Protein AF-A0A1W9VJN2-F1 (afdb_monomer_lite)

Foldseek 3Di:
DPLWAWEDDPQKIKIWDKDADPQFRVQIAIFIWIAGNPVRDIDTQDPSFAWGAWYAALVRQKIWTWGQDPLRWIWIWIAGNPRRHTPDIQTDDPFKDWAHWEAANVRQKIWTWIQGPQAIFIWMAGPVVSDIDTLDDRDNWDWHLWYHDVQKIWTWTCQLVATFIKMAGRVVSWIWTDGDAPRYWHNWDDDPQKTWTWHQDPVGTDIDIDGNDVVPTGTVVPRDGNDDPVCPVVVVVPDPPPPCVDDPPDDDDDDDCVVQVWDQPDKDFDQDDPDPDDPPDPDDDPDPPPDRWTKIWTWTDDPSNNKTKIKIWTQDPVVRDIDIDIDIDDDDPVPDVPPPDDDDPPDDDDDDCVVVVVVVVVVVVVVVVVVVPD

Secondary structure (DSSP, 8-state):
-----EEEETTEEEEEEEEE-SS-TT-EEEEEEEEETTT--EEE--SS-BEEEEEE-TTSSEEEEEEE-TT--EEEEEEETTT--EEEEEE--BTBEEEEEEE-TTSSEEEEEEEETTEEEEEEEETTTTEEEESS--BSS-EEEEEEETTEEEEEE-TTSS-EEEEEETTT--EEEEE--SS-EEEEEEETTEEEEEEEETTEEEEEEEE--GGGPEEGGGSPP----TTTTTTTTS-------S----------GGG-SS-EEEEEEE---S--S-TT---S--SS------EEEEEEE-TTSS-EEEEEEEEETTTTEEEEEEEE-SS--SSSSSTTS----SS----SSHHHHHHHHHHHHHHHHHHS--

Sequence (374 aa):
MGIGGYSLFDNFIAFSEMSSDIRWEKRGYSDIYIYNTDTKDKVRLTSNQRYFKPVFSTNGERLAVIQFDYNRVPSVVVLNSFSGEILQTIPFDRGYSILDLSWNDDDSFIALSIISKKGNQLGVIDLESEKYSSVTSWDNIQRSKVQYYGNKLIFTSSYSGIDGIYSIDLDTLKEYRVVSSRFGADYPFIYNDELIFSDYTIDGFKLNKISLDSSCFIPLAQVVKGHVDYFSPLLTEEETIPTIDNPVKYVSSNYNPNLHLININSWLINPITPVMVGSEVFNSSIDKLFFKVPEIVLFSSDYLGLMDNTFYTHYNIDRELWDFGSIGTYRQILISLFRWLPVVPLQGLRLELLPIFIEILDWIIQFIQSFLII

Radius of gyration: 28.32 Å; chains: 1; bounding box: 57×76×65 Å

Structure (mmCIF, N/CA/C/O backbone):
data_AF-A0A1W9VJN2-F1
#
_entry.id   AF-A0A1W9VJN2-F1
#
loop_
_atom_site.group_PDB
_atom_site.id
_atom_site.type_symbol
_atom_site.label_atom_id
_atom_site.label_alt_id
_atom_site.label_comp_id
_atom_site.label_asym_id
_atom_site.label_entity_id
_atom_site.label_seq_id
_atom_site.pdbx_PDB_ins_code
_atom_site.Cartn_x
_atom_site.Cartn_y
_atom_site.Cartn_z
_atom_site.occupancy
_atom_site.B_iso_or_equiv
_atom_site.auth_seq_id
_atom_site.auth_comp_id
_atom_site.auth_asym_id
_atom_site.auth_atom_id
_atom_site.pdbx_PDB_model_num
ATOM 1 N N . MET A 1 1 ? 2.614 14.974 3.040 1.00 32.75 1 MET A N 1
ATOM 2 C CA . MET A 1 1 ? 2.052 13.836 2.281 1.00 32.75 1 MET A CA 1
ATOM 3 C C . MET A 1 1 ? 0.761 13.421 2.955 1.00 32.75 1 MET A C 1
ATOM 5 O O . MET A 1 1 ? 0.794 13.132 4.145 1.00 32.75 1 MET A O 1
ATOM 9 N N . GLY A 1 2 ? -0.365 13.481 2.243 1.00 40.09 2 GLY A N 1
ATOM 10 C CA . GLY A 1 2 ? -1.651 13.039 2.775 1.00 40.09 2 GLY A CA 1
ATOM 11 C C . GLY A 1 2 ? -1.616 11.532 2.995 1.00 40.09 2 GLY A C 1
ATOM 12 O O . GLY A 1 2 ? -1.592 10.772 2.037 1.00 40.09 2 GLY A O 1
ATOM 13 N N . ILE A 1 3 ? -1.582 11.108 4.255 1.00 51.72 3 ILE A N 1
ATOM 14 C CA . ILE A 1 3 ? -1.594 9.692 4.660 1.00 51.72 3 ILE A CA 1
ATOM 15 C C . ILE A 1 3 ? -3.034 9.122 4.619 1.00 51.72 3 ILE A C 1
ATOM 17 O O . ILE A 1 3 ? -3.311 8.041 5.130 1.00 51.72 3 ILE A O 1
ATOM 21 N N . GLY A 1 4 ? -3.972 9.862 4.017 1.00 58.88 4 GLY A N 1
ATOM 22 C CA . GLY A 1 4 ? -5.354 9.442 3.819 1.00 58.88 4 GLY A CA 1
ATOM 23 C C . GLY A 1 4 ? -5.457 8.496 2.628 1.00 58.88 4 GLY A C 1
ATOM 24 O O . GLY A 1 4 ? -5.024 8.827 1.527 1.00 58.88 4 GLY A O 1
ATOM 25 N N . GLY A 1 5 ? -6.019 7.315 2.858 1.00 76.56 5 GLY A N 1
ATOM 26 C CA . GLY A 1 5 ? -6.399 6.369 1.815 1.00 76.56 5 GLY A CA 1
ATOM 27 C C . GLY A 1 5 ? -7.837 5.930 2.008 1.00 76.56 5 GLY A C 1
ATOM 28 O O . GLY A 1 5 ? -8.393 6.085 3.098 1.00 76.56 5 GLY A O 1
ATOM 29 N N . TYR A 1 6 ? -8.414 5.375 0.951 1.00 91.25 6 TYR A N 1
ATOM 30 C CA . TYR A 1 6 ? -9.699 4.705 1.007 1.00 91.25 6 TYR A CA 1
ATOM 31 C C . TYR A 1 6 ? -9.629 3.379 0.255 1.00 91.25 6 TYR A C 1
ATOM 33 O O . TYR A 1 6 ? -8.786 3.199 -0.624 1.00 91.25 6 TYR A O 1
ATOM 41 N N . SER A 1 7 ? -10.531 2.472 0.598 1.00 94.44 7 SER A N 1
ATOM 42 C CA . SER A 1 7 ? -10.735 1.200 -0.083 1.00 94.44 7 SER A CA 1
ATOM 43 C C . SER A 1 7 ? -12.228 0.943 -0.210 1.00 94.44 7 SER A C 1
ATOM 45 O O . SER A 1 7 ? -13.006 1.359 0.649 1.00 94.44 7 SER A O 1
ATOM 47 N N . LEU A 1 8 ? -12.616 0.309 -1.311 1.00 93.50 8 LEU A N 1
ATOM 48 C CA . LEU A 1 8 ? -13.992 -0.025 -1.645 1.00 93.50 8 LEU A CA 1
ATOM 49 C C . LEU A 1 8 ? -14.132 -1.546 -1.664 1.00 93.50 8 LEU A C 1
ATOM 51 O O . LEU A 1 8 ? -13.323 -2.222 -2.296 1.00 93.50 8 LEU A O 1
ATOM 55 N N . PHE A 1 9 ? -15.175 -2.050 -1.020 1.00 94.75 9 PHE A N 1
ATOM 56 C CA . PHE A 1 9 ? -15.644 -3.423 -1.151 1.00 94.75 9 PHE A CA 1
ATOM 57 C C . PHE A 1 9 ? -17.172 -3.395 -1.224 1.00 94.75 9 PHE A C 1
ATOM 59 O O . PHE A 1 9 ? -17.820 -2.883 -0.309 1.00 94.75 9 PHE A O 1
ATOM 66 N N . ASP A 1 10 ? -17.745 -3.884 -2.324 1.00 94.00 10 ASP A N 1
ATOM 67 C CA . ASP A 1 10 ? -19.169 -3.738 -2.649 1.00 94.00 10 ASP A CA 1
ATOM 68 C C . ASP A 1 10 ? -19.668 -2.292 -2.446 1.00 94.00 10 ASP A C 1
ATOM 70 O O . ASP A 1 10 ? -19.229 -1.366 -3.132 1.00 94.00 10 ASP A O 1
ATOM 74 N N . ASN A 1 11 ? -20.559 -2.086 -1.473 1.00 95.75 11 ASN A N 1
ATOM 75 C CA . ASN A 1 11 ? -21.156 -0.795 -1.135 1.00 95.75 11 ASN A CA 1
ATOM 76 C C . ASN A 1 11 ? -20.508 -0.155 0.103 1.00 95.75 11 ASN A C 1
ATOM 78 O O . ASN A 1 11 ? -21.042 0.801 0.661 1.00 95.75 11 ASN A O 1
ATOM 82 N N . PHE A 1 12 ? -19.365 -0.668 0.559 1.00 96.88 12 PHE A N 1
ATOM 83 C CA . PHE A 1 12 ? -18.650 -0.176 1.731 1.00 96.88 12 PHE A CA 1
ATOM 84 C C . PHE A 1 12 ? -17.352 0.519 1.338 1.00 96.88 12 PHE A C 1
ATOM 86 O O . PHE A 1 12 ? -16.502 -0.040 0.649 1.00 96.88 12 PHE A O 1
ATOM 93 N N . ILE A 1 13 ? -17.174 1.740 1.832 1.00 97.19 13 ILE A N 1
ATOM 94 C CA . ILE A 1 13 ? -15.940 2.511 1.704 1.00 97.19 13 ILE A CA 1
ATOM 95 C C . ILE A 1 13 ? -15.280 2.583 3.076 1.00 97.19 13 ILE A C 1
ATOM 97 O O . ILE A 1 13 ? -15.835 3.182 3.996 1.00 97.19 13 ILE A O 1
ATOM 101 N N . ALA A 1 14 ? -14.084 2.019 3.205 1.00 97.38 14 ALA A N 1
ATOM 102 C CA . ALA A 1 14 ? -13.224 2.221 4.361 1.00 97.38 14 ALA A CA 1
ATOM 103 C C . ALA A 1 14 ? -12.295 3.403 4.094 1.00 97.38 14 ALA A C 1
ATOM 105 O O . ALA A 1 14 ? -11.686 3.472 3.031 1.00 97.38 14 ALA A O 1
ATOM 106 N N . PHE A 1 15 ? -12.150 4.324 5.042 1.00 96.06 15 PHE A N 1
ATOM 107 C CA . PHE A 1 15 ? -11.205 5.439 4.937 1.00 96.06 15 PHE A CA 1
ATOM 108 C C . PHE A 1 15 ? -10.693 5.862 6.310 1.00 96.06 15 PHE A C 1
ATOM 110 O O . PHE A 1 15 ? -11.343 5.633 7.330 1.00 96.06 15 PHE A O 1
ATOM 117 N N . SER A 1 16 ? -9.515 6.482 6.340 1.00 93.94 16 SER A N 1
ATOM 118 C CA . SER A 1 16 ? -8.955 7.042 7.569 1.00 93.94 16 SER A CA 1
ATOM 119 C C . SER A 1 16 ? -9.300 8.524 7.708 1.00 93.94 16 SER A C 1
ATOM 121 O O . SER A 1 16 ? -9.068 9.302 6.781 1.00 93.94 16 SER A O 1
ATOM 123 N N . GLU A 1 17 ? -9.776 8.933 8.878 1.00 91.50 17 GLU A N 1
ATOM 124 C CA . GLU A 1 17 ? -10.034 10.332 9.214 1.00 91.50 17 GLU A CA 1
ATOM 125 C C . GLU A 1 17 ? -9.154 10.759 10.385 1.00 91.50 17 GLU A C 1
ATOM 127 O O . GLU A 1 17 ? -9.042 10.057 11.394 1.00 91.50 17 GLU A O 1
ATOM 132 N N . MET A 1 18 ? -8.516 11.920 10.234 1.00 86.75 18 MET A N 1
ATOM 133 C CA . MET A 1 18 ? -7.658 12.479 11.268 1.00 86.75 18 MET A CA 1
ATOM 134 C C . MET A 1 18 ? -8.490 13.294 12.250 1.00 86.75 18 MET A C 1
ATOM 136 O O . MET A 1 18 ? -9.292 14.134 11.849 1.00 86.75 18 MET A O 1
ATOM 140 N N . SER A 1 19 ? -8.251 13.086 13.539 1.00 80.12 19 SER A N 1
ATOM 141 C CA . SER A 1 19 ? -8.848 13.891 14.602 1.00 80.12 19 SER A CA 1
ATOM 142 C C . SER A 1 19 ? -7.773 14.369 15.565 1.00 80.12 19 SER A C 1
ATOM 144 O O . SER A 1 19 ? -6.926 13.581 15.994 1.00 80.12 19 SER A O 1
ATOM 146 N N . SER A 1 20 ? -7.831 15.642 15.936 1.00 76.12 20 SER A N 1
ATOM 147 C CA . SER A 1 20 ? -6.981 16.197 16.987 1.00 76.12 20 SER A CA 1
ATOM 148 C C . SER A 1 20 ? -7.505 15.806 18.361 1.00 76.12 20 SER A C 1
ATOM 150 O O . SER A 1 20 ? -8.713 15.674 18.576 1.00 76.12 20 SER A O 1
ATOM 152 N N . ASP A 1 21 ? -6.598 15.649 19.316 1.00 73.00 21 ASP A N 1
ATOM 153 C CA . ASP A 1 21 ? -6.994 15.559 20.708 1.00 73.00 21 ASP A CA 1
ATOM 154 C C . ASP A 1 21 ? -7.584 16.889 21.191 1.00 73.00 21 ASP A C 1
ATOM 156 O O . ASP A 1 21 ? -7.010 17.952 20.972 1.00 73.00 21 ASP A O 1
ATOM 160 N N . ILE A 1 22 ? -8.713 16.820 21.899 1.00 69.94 22 ILE A N 1
ATOM 161 C CA . ILE A 1 22 ? -9.461 17.995 22.375 1.00 69.94 22 ILE A CA 1
ATOM 162 C C . ILE A 1 22 ? -8.632 18.861 23.345 1.00 69.94 22 ILE A C 1
ATOM 164 O O . ILE A 1 22 ? -8.924 20.043 23.506 1.00 69.94 22 ILE A O 1
ATOM 168 N N . ARG A 1 23 ? -7.632 18.286 24.030 1.00 64.62 23 ARG A N 1
ATOM 169 C CA . ARG A 1 23 ? -6.782 19.002 24.999 1.00 64.62 23 ARG A CA 1
ATOM 170 C C . ARG A 1 23 ? -5.321 19.103 24.579 1.00 64.62 23 ARG A C 1
ATOM 172 O O . ARG A 1 23 ? -4.606 19.909 25.147 1.00 64.62 23 ARG A O 1
ATOM 179 N N . TRP A 1 24 ? -4.850 18.262 23.668 1.00 67.25 24 TRP A N 1
ATOM 180 C CA . TRP A 1 24 ? -3.426 18.145 23.361 1.00 67.25 24 TRP A CA 1
ATOM 181 C C . TRP A 1 24 ? -3.197 18.356 21.868 1.00 67.25 24 TRP A C 1
ATOM 183 O O . TRP A 1 24 ? -3.166 17.389 21.117 1.00 67.25 24 TRP A O 1
ATOM 193 N N . GLU A 1 25 ? -2.996 19.598 21.425 1.00 62.72 25 GLU A N 1
ATOM 194 C CA . GLU A 1 25 ? -2.928 19.934 19.989 1.00 62.72 25 GLU A CA 1
ATOM 195 C C . GLU A 1 25 ? -1.847 19.151 19.223 1.00 62.72 25 GLU A C 1
ATOM 197 O O . GLU A 1 25 ? -2.021 18.786 18.061 1.00 62.72 25 GLU A O 1
ATOM 202 N N . LYS A 1 26 ? -0.744 18.799 19.896 1.00 67.75 26 LYS A N 1
ATOM 203 C CA . LYS A 1 26 ? 0.349 17.986 19.328 1.00 67.75 26 LYS A CA 1
ATOM 204 C C . LYS A 1 26 ? 0.060 16.477 19.311 1.00 67.75 26 LYS A C 1
ATOM 206 O O . LYS A 1 26 ? 0.894 15.692 18.852 1.00 67.75 26 LYS A O 1
ATOM 211 N N . ARG A 1 27 ? -1.096 16.043 19.818 1.00 70.12 27 ARG A N 1
ATOM 212 C CA . ARG A 1 27 ? -1.569 14.657 19.795 1.00 70.12 27 ARG A CA 1
ATOM 213 C C . ARG A 1 27 ? -2.679 14.525 18.755 1.00 70.12 27 ARG A C 1
ATOM 215 O O . ARG A 1 27 ? -3.808 14.942 18.971 1.00 70.12 27 ARG A O 1
ATOM 222 N N . GLY A 1 28 ? -2.339 13.903 17.631 1.00 77.88 28 GLY A N 1
ATOM 223 C CA . GLY A 1 28 ? -3.295 13.507 16.601 1.00 77.88 28 GLY A CA 1
ATOM 224 C C . GLY A 1 28 ? -3.591 12.009 16.631 1.00 77.88 28 GLY A C 1
ATOM 225 O O . GLY A 1 28 ? -2.722 11.196 16.980 1.00 77.8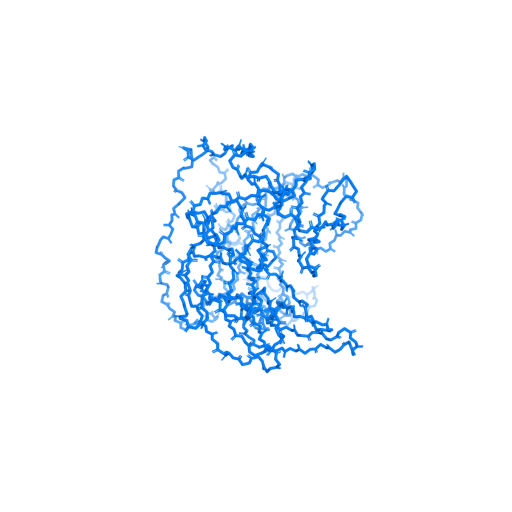8 28 GLY A O 1
ATOM 226 N N . TYR A 1 29 ? -4.807 11.676 16.218 1.00 86.44 29 TYR A N 1
ATOM 227 C CA . TYR A 1 29 ? -5.283 10.329 15.929 1.00 86.44 29 TYR A CA 1
ATOM 228 C C . TYR A 1 29 ? -5.664 10.220 14.451 1.00 86.44 29 TYR A C 1
ATOM 230 O O . TYR A 1 29 ? -5.992 11.219 13.811 1.00 86.44 29 TYR A O 1
ATOM 238 N N . SER A 1 30 ? -5.616 9.006 13.919 1.00 91.00 30 SER A N 1
ATOM 239 C CA . SER A 1 30 ? -6.145 8.642 12.609 1.00 91.00 30 SER A CA 1
ATOM 240 C C . SER A 1 30 ? -6.920 7.346 12.789 1.00 91.00 30 SER A C 1
ATOM 242 O O . SER A 1 30 ? -6.334 6.308 13.103 1.00 91.00 30 SER A O 1
ATOM 244 N N . ASP A 1 31 ? -8.238 7.438 12.676 1.00 93.00 31 ASP A N 1
ATOM 245 C CA . ASP A 1 31 ? -9.156 6.331 12.916 1.00 93.00 31 ASP A CA 1
ATOM 246 C C . ASP A 1 31 ? -9.834 5.898 11.625 1.00 93.00 31 ASP A C 1
ATOM 248 O O . ASP A 1 31 ? -10.024 6.697 10.707 1.00 93.00 31 ASP A O 1
ATOM 252 N N . ILE A 1 32 ? -10.209 4.623 11.565 1.00 96.12 32 ILE A N 1
ATOM 253 C CA . ILE A 1 32 ? -10.901 4.053 10.419 1.00 96.12 32 ILE A CA 1
ATOM 254 C C . ILE A 1 32 ? -12.402 4.276 10.558 1.00 96.12 32 ILE A C 1
ATOM 256 O O . ILE A 1 32 ? -13.003 4.003 11.601 1.00 96.12 32 ILE A O 1
ATOM 260 N N . TYR A 1 33 ? -13.003 4.734 9.469 1.00 96.25 33 TYR A N 1
ATOM 261 C CA . TYR A 1 33 ? -14.437 4.855 9.284 1.00 96.25 33 TYR A CA 1
ATOM 262 C C . TYR A 1 33 ? -14.878 3.965 8.130 1.00 96.25 33 TYR A C 1
ATOM 264 O O . TYR A 1 33 ? -14.170 3.842 7.131 1.00 96.25 33 TYR A O 1
ATOM 272 N N . ILE A 1 34 ? -16.067 3.385 8.270 1.00 97.19 34 ILE A N 1
ATOM 273 C CA . ILE A 1 34 ? -16.766 2.660 7.214 1.00 97.19 34 ILE A CA 1
ATOM 274 C C . ILE A 1 34 ? -17.982 3.484 6.805 1.00 97.19 34 ILE A C 1
ATOM 276 O O . ILE A 1 34 ? -18.756 3.929 7.655 1.00 97.19 34 ILE A O 1
ATOM 280 N N . TYR A 1 35 ? -18.151 3.693 5.507 1.00 97.12 35 TYR A N 1
ATOM 281 C CA . TYR A 1 35 ? -19.303 4.364 4.924 1.00 97.12 35 TYR A CA 1
ATOM 282 C C . TYR A 1 35 ? -20.039 3.427 3.979 1.00 97.12 35 TYR A C 1
ATOM 284 O O . TYR A 1 35 ? -19.430 2.886 3.060 1.00 97.12 35 TYR A O 1
ATOM 292 N N . ASN A 1 36 ? -21.341 3.253 4.188 1.00 97.06 36 ASN A N 1
ATOM 293 C CA . ASN A 1 36 ? -22.190 2.491 3.286 1.00 97.06 36 ASN A CA 1
ATOM 294 C C . ASN A 1 36 ? -22.790 3.427 2.225 1.00 97.06 36 ASN A C 1
ATOM 296 O O . ASN A 1 36 ? -23.466 4.408 2.543 1.00 97.06 36 ASN A O 1
ATOM 300 N N . THR A 1 37 ? -22.538 3.145 0.950 1.00 96.69 37 THR A N 1
ATOM 301 C CA . THR A 1 37 ? -22.969 3.984 -0.171 1.00 96.69 37 THR A CA 1
ATOM 302 C C . THR A 1 37 ? -24.467 3.889 -0.451 1.00 96.69 37 THR A C 1
ATOM 304 O O . THR A 1 37 ? -25.013 4.863 -0.978 1.00 96.69 37 THR A O 1
ATOM 307 N N . ASP A 1 38 ? -25.138 2.803 -0.065 1.00 96.94 38 ASP A N 1
ATOM 308 C CA . ASP A 1 38 ? -26.585 2.624 -0.222 1.00 96.94 38 ASP A CA 1
ATOM 309 C C . ASP A 1 38 ? -27.355 3.354 0.878 1.00 96.94 38 ASP A C 1
ATOM 311 O O . ASP A 1 38 ? -28.213 4.190 0.591 1.00 96.94 38 ASP A O 1
ATOM 315 N N . THR A 1 39 ? -27.034 3.068 2.145 1.00 97.25 39 THR A N 1
ATOM 316 C CA . THR A 1 39 ? -27.752 3.626 3.302 1.00 97.25 39 THR A CA 1
ATOM 317 C C . THR A 1 39 ? -27.291 5.034 3.661 1.00 97.25 39 THR A C 1
ATOM 319 O O . THR A 1 39 ? -28.017 5.760 4.334 1.00 97.25 39 THR A O 1
ATOM 322 N N . LYS A 1 40 ? -26.111 5.445 3.173 1.00 96.88 40 LYS A N 1
ATOM 323 C CA . LYS A 1 40 ? -25.420 6.698 3.521 1.00 96.88 40 LYS A CA 1
ATOM 324 C C . LYS A 1 40 ? -24.958 6.759 4.980 1.00 96.88 40 LYS A C 1
ATOM 326 O O . LYS A 1 40 ? -24.569 7.833 5.445 1.00 96.88 40 LYS A O 1
ATOM 331 N N . ASP A 1 41 ? -24.950 5.628 5.681 1.00 96.88 41 ASP A N 1
ATOM 332 C CA . ASP A 1 41 ? -24.486 5.557 7.061 1.00 96.88 41 ASP A CA 1
ATOM 333 C C . ASP A 1 41 ? -22.962 5.584 7.134 1.00 96.88 41 ASP A C 1
ATOM 335 O O . ASP A 1 41 ? -22.265 4.922 6.364 1.00 96.88 41 ASP A O 1
ATOM 339 N N . LYS A 1 42 ? -22.446 6.332 8.109 1.00 96.31 42 LYS A N 1
ATOM 340 C CA . LYS A 1 42 ? -21.024 6.398 8.441 1.00 96.31 42 LYS A CA 1
ATOM 341 C C . LYS A 1 42 ? -20.820 5.899 9.864 1.00 96.31 42 LYS A C 1
ATOM 343 O O . LYS A 1 42 ? -21.360 6.476 10.806 1.00 96.31 42 LYS A O 1
ATOM 348 N N . VAL A 1 43 ? -19.988 4.877 10.023 1.00 95.25 43 VAL A N 1
ATOM 349 C CA . VAL A 1 43 ? -19.641 4.284 11.316 1.00 95.25 43 VAL A CA 1
ATOM 350 C C . VAL A 1 43 ? -18.154 4.471 11.574 1.00 95.25 43 VAL A C 1
ATOM 352 O O . VAL A 1 43 ? -17.321 4.249 10.698 1.00 95.25 43 VAL A O 1
ATOM 355 N N . ARG A 1 44 ? -17.812 4.886 12.794 1.00 95.81 44 ARG A N 1
ATOM 356 C CA . ARG A 1 44 ? -16.432 4.894 13.281 1.00 95.81 44 ARG A CA 1
ATOM 357 C C . ARG A 1 44 ? -16.068 3.479 13.732 1.00 95.81 44 ARG A C 1
ATOM 359 O O . ARG A 1 44 ? -16.628 3.008 14.717 1.00 95.81 44 ARG A O 1
ATOM 366 N N . LEU A 1 45 ? -15.151 2.826 13.024 1.00 96.31 45 LEU A N 1
ATOM 367 C CA . LEU A 1 45 ? -14.730 1.451 13.304 1.00 96.31 45 LEU A CA 1
ATOM 368 C C . LEU A 1 45 ? -13.679 1.391 14.421 1.00 96.31 45 LEU A C 1
ATOM 370 O O . LEU A 1 45 ? -13.697 0.480 15.239 1.00 96.31 45 LEU A O 1
ATOM 374 N N . THR A 1 46 ? -12.774 2.375 14.482 1.00 95.19 46 THR A N 1
ATOM 375 C CA . THR A 1 46 ? -11.698 2.428 15.489 1.00 95.19 46 THR A CA 1
ATOM 376 C C . THR A 1 46 ? -11.684 3.750 16.249 1.00 95.19 46 THR A C 1
ATOM 378 O O . THR A 1 46 ? -12.212 4.759 15.782 1.00 95.19 46 THR A O 1
ATOM 381 N N . SER A 1 47 ? -11.072 3.775 17.436 1.00 92.62 47 SER A N 1
ATOM 382 C CA . SER A 1 47 ? -10.969 4.994 18.242 1.00 92.62 47 SER A CA 1
ATOM 383 C C . SER A 1 47 ? -9.583 5.185 18.845 1.00 92.62 47 SER A C 1
ATOM 385 O O . SER A 1 47 ? -9.051 4.276 19.479 1.00 92.62 47 SER A O 1
ATOM 387 N N . ASN A 1 48 ? -9.076 6.418 18.759 1.00 89.56 48 ASN A N 1
ATOM 388 C CA . ASN A 1 48 ? -7.798 6.864 19.319 1.00 89.56 48 ASN A CA 1
ATOM 389 C C . ASN A 1 48 ? -6.591 6.104 18.756 1.00 89.56 48 ASN A C 1
ATOM 391 O O . ASN A 1 48 ? -5.597 5.898 19.458 1.00 89.56 48 ASN A O 1
ATOM 395 N N . GLN A 1 49 ? -6.678 5.698 17.491 1.00 92.06 49 GLN A N 1
ATOM 396 C CA . GLN A 1 49 ? -5.618 4.977 16.805 1.00 92.06 49 GLN A CA 1
ATOM 397 C C . GLN A 1 49 ? -4.784 5.895 15.911 1.00 92.06 49 GLN A C 1
ATOM 399 O O . GLN A 1 49 ? -4.932 7.118 15.896 1.00 92.06 49 GLN A O 1
ATOM 404 N N . ARG A 1 50 ? -3.831 5.288 15.205 1.00 92.25 50 ARG A N 1
ATOM 405 C CA . ARG A 1 50 ? -2.970 5.917 14.197 1.00 92.25 50 ARG A CA 1
ATOM 406 C C . ARG A 1 50 ? -2.936 5.043 12.950 1.00 92.25 50 ARG A C 1
ATOM 408 O O . ARG A 1 50 ? -1.861 4.666 12.491 1.00 92.25 50 ARG A O 1
ATOM 415 N N . TYR A 1 51 ? -4.122 4.658 12.491 1.00 94.75 51 TYR A N 1
ATOM 416 C CA . TYR A 1 51 ? -4.330 3.802 11.335 1.00 94.75 51 TYR A CA 1
ATOM 417 C C . TYR A 1 51 ? -4.505 4.625 10.065 1.00 94.75 51 TYR A C 1
ATOM 419 O O . TYR A 1 51 ? -5.202 5.641 10.039 1.00 94.75 51 TYR A O 1
ATOM 427 N N . PHE A 1 52 ? -3.875 4.159 8.999 1.00 93.38 52 PHE A N 1
ATOM 428 C CA . PHE A 1 52 ? -3.827 4.800 7.697 1.00 93.38 52 PHE A CA 1
ATOM 429 C C . PHE A 1 52 ? -4.014 3.755 6.600 1.00 93.38 52 PHE A C 1
ATOM 431 O O . PHE A 1 52 ? -3.773 2.570 6.833 1.00 93.38 52 PHE A O 1
ATOM 438 N N . LYS A 1 53 ? -4.389 4.205 5.395 1.00 94.25 53 LYS A N 1
ATOM 439 C CA . LYS A 1 53 ? -4.457 3.359 4.188 1.00 94.25 53 LYS A CA 1
ATOM 440 C C . LYS A 1 53 ? -5.216 2.033 4.422 1.00 94.25 53 LYS A C 1
ATOM 442 O O . LYS A 1 53 ? -4.624 0.969 4.257 1.00 94.25 53 LYS A O 1
ATOM 447 N N . PRO A 1 54 ? -6.497 2.080 4.833 1.00 96.88 54 PRO A N 1
ATOM 448 C CA . PRO A 1 54 ? -7.293 0.867 4.961 1.00 96.88 54 PRO A CA 1
ATOM 449 C C . PRO A 1 54 ? -7.484 0.196 3.601 1.00 96.88 54 PRO A C 1
ATOM 451 O O . PRO A 1 54 ? -7.785 0.884 2.626 1.00 96.88 54 PRO A O 1
ATOM 454 N N . VAL A 1 55 ? -7.339 -1.128 3.554 1.00 97.00 55 VAL A N 1
ATOM 455 C CA . VAL A 1 55 ? -7.581 -1.957 2.367 1.00 97.00 55 VAL A CA 1
ATOM 456 C C . VAL A 1 55 ? -8.376 -3.196 2.762 1.00 97.00 55 VAL A C 1
ATOM 458 O O . VAL A 1 55 ? -7.924 -3.980 3.602 1.00 97.00 55 VAL A O 1
ATOM 461 N N . PHE A 1 56 ? -9.566 -3.355 2.180 1.00 97.69 56 PHE A N 1
ATOM 462 C CA . PHE A 1 56 ? -10.390 -4.550 2.362 1.00 97.69 56 PHE A CA 1
ATOM 463 C C . PHE A 1 56 ? -9.693 -5.782 1.800 1.00 97.69 56 PHE A C 1
ATOM 465 O O . PHE A 1 56 ? -9.036 -5.703 0.762 1.00 97.69 56 PHE A O 1
ATOM 472 N N . SER A 1 57 ? -9.861 -6.905 2.494 1.00 97.38 57 SER A N 1
ATOM 473 C CA . SER A 1 57 ? -9.591 -8.218 1.925 1.00 97.38 57 SER A CA 1
ATOM 474 C C . SER A 1 57 ? -10.537 -8.497 0.757 1.00 97.38 57 SER A C 1
ATOM 476 O O . SER A 1 57 ? -11.615 -7.906 0.657 1.00 97.38 57 SER A O 1
ATOM 478 N N . THR A 1 58 ? -10.145 -9.412 -0.117 1.00 94.56 58 THR A N 1
ATOM 479 C CA . THR A 1 58 ? -10.904 -9.849 -1.290 1.00 94.56 58 THR A CA 1
ATOM 480 C C . THR A 1 58 ? -12.287 -10.368 -0.905 1.00 94.56 58 THR A C 1
ATOM 482 O O . THR A 1 58 ? -13.247 -10.137 -1.633 1.00 94.56 58 THR A O 1
ATOM 485 N N . ASN A 1 59 ? -12.422 -11.013 0.260 1.00 95.25 59 ASN A N 1
ATOM 486 C CA . ASN A 1 59 ? -13.715 -11.452 0.792 1.00 95.25 59 ASN A CA 1
ATOM 487 C C . ASN A 1 59 ? -14.481 -10.389 1.618 1.00 95.25 59 ASN A C 1
ATOM 489 O O . ASN A 1 59 ? -15.595 -10.655 2.067 1.00 95.25 59 ASN A O 1
ATOM 493 N N . GLY A 1 60 ? -13.888 -9.217 1.866 1.00 96.31 60 GLY A N 1
ATOM 494 C CA . GLY A 1 60 ? -14.484 -8.112 2.625 1.00 96.31 60 GLY A CA 1
ATOM 495 C C . GLY A 1 60 ? -14.572 -8.295 4.145 1.00 96.31 60 GLY A C 1
ATOM 496 O O . GLY A 1 60 ? -14.977 -7.364 4.842 1.00 96.31 60 GLY A O 1
ATOM 497 N N . GLU A 1 61 ? -14.189 -9.448 4.700 1.00 97.00 61 GLU A N 1
ATOM 498 C CA . GLU A 1 61 ? -14.295 -9.754 6.140 1.00 97.00 61 GLU A CA 1
ATOM 499 C C . GLU A 1 61 ? -13.164 -9.143 6.979 1.00 97.00 61 GLU A C 1
ATOM 501 O O . GLU A 1 61 ? -13.281 -8.993 8.202 1.00 97.00 61 GLU A O 1
ATOM 506 N N . ARG A 1 62 ? -12.050 -8.794 6.331 1.00 98.38 62 ARG A N 1
ATOM 507 C CA . ARG A 1 62 ? -10.863 -8.234 6.971 1.00 98.38 62 ARG A CA 1
ATOM 508 C C . ARG A 1 62 ? -10.487 -6.895 6.356 1.00 98.38 62 ARG A C 1
ATOM 510 O O . ARG A 1 62 ? -10.836 -6.564 5.226 1.00 98.38 62 ARG A O 1
ATOM 517 N N . LEU A 1 63 ? -9.755 -6.113 7.136 1.00 98.06 63 LEU A N 1
ATOM 518 C CA . LEU A 1 63 ? -9.217 -4.826 6.728 1.00 98.06 63 LEU A CA 1
ATOM 519 C C . LEU A 1 63 ? -7.750 -4.740 7.144 1.00 98.06 63 LEU A C 1
ATOM 521 O O . LEU A 1 63 ? -7.442 -4.790 8.332 1.00 98.06 63 LEU A O 1
ATOM 525 N N . ALA A 1 64 ? -6.844 -4.595 6.184 1.00 98.25 64 ALA A N 1
ATOM 526 C CA . ALA A 1 64 ? -5.447 -4.295 6.470 1.00 98.25 64 ALA A CA 1
ATOM 527 C C . ALA A 1 64 ? -5.259 -2.781 6.579 1.00 98.25 64 ALA A C 1
ATOM 529 O O . ALA A 1 64 ? -5.788 -2.025 5.765 1.00 98.25 64 ALA A O 1
ATOM 530 N N . VAL A 1 65 ? -4.504 -2.332 7.577 1.00 97.88 65 VAL A N 1
ATOM 531 C CA . VAL A 1 65 ? -4.174 -0.920 7.795 1.00 97.88 65 VAL A CA 1
ATOM 532 C C . VAL A 1 65 ? -2.693 -0.766 8.113 1.00 97.88 65 VAL A C 1
ATOM 534 O O . VAL A 1 65 ? -2.056 -1.661 8.669 1.00 97.88 65 VAL A O 1
ATOM 537 N N . ILE A 1 66 ? -2.148 0.404 7.801 1.00 97.06 66 ILE A N 1
ATOM 538 C CA . ILE A 1 66 ? -0.810 0.812 8.230 1.00 97.06 66 ILE A CA 1
ATOM 539 C C . ILE A 1 66 ? -0.951 1.545 9.561 1.00 97.06 66 ILE A C 1
ATOM 541 O O . ILE A 1 66 ? -1.719 2.502 9.656 1.00 97.06 66 ILE A O 1
ATOM 545 N N . GLN A 1 67 ? -0.198 1.143 10.579 1.00 95.62 67 GLN A N 1
ATOM 546 C CA . GLN A 1 67 ? -0.129 1.850 11.855 1.00 95.62 67 GLN A CA 1
ATOM 547 C C . GLN A 1 67 ? 1.262 2.440 12.067 1.00 95.62 67 GLN A C 1
ATOM 549 O O . GLN A 1 67 ? 2.260 1.825 11.709 1.00 95.62 67 GLN A O 1
ATOM 554 N N . PHE A 1 68 ? 1.329 3.605 12.711 1.00 91.06 68 PHE A N 1
ATOM 555 C CA . PHE A 1 68 ? 2.561 4.099 13.327 1.00 91.06 68 PHE A CA 1
ATOM 556 C C . PHE A 1 68 ? 2.358 4.286 14.827 1.00 91.06 68 PHE A C 1
ATOM 558 O O . PHE A 1 68 ? 1.439 4.993 15.251 1.00 91.06 68 PHE A O 1
ATOM 565 N N . ASP A 1 69 ? 3.240 3.704 15.636 1.00 87.25 69 ASP A N 1
ATOM 566 C CA . ASP A 1 69 ? 3.230 3.931 17.080 1.00 87.25 69 ASP A CA 1
ATOM 567 C C . ASP A 1 69 ? 3.735 5.350 17.451 1.00 87.25 69 ASP A C 1
ATOM 569 O O . ASP A 1 69 ? 4.022 6.206 16.602 1.00 87.25 69 ASP A O 1
ATOM 573 N N . TYR A 1 70 ? 3.849 5.642 18.750 1.00 84.19 70 TYR A N 1
ATOM 574 C CA . TYR A 1 70 ? 4.381 6.928 19.224 1.00 84.19 70 TYR A CA 1
ATOM 575 C C . TYR A 1 70 ? 5.865 7.146 18.889 1.00 84.19 70 TYR A C 1
ATOM 577 O O . TYR A 1 70 ? 6.299 8.293 18.783 1.00 84.19 70 TYR A O 1
ATOM 585 N N . ASN A 1 71 ? 6.617 6.070 18.658 1.00 83.81 71 ASN A N 1
ATOM 586 C CA . ASN A 1 71 ? 8.025 6.088 18.270 1.00 83.81 71 ASN A CA 1
ATOM 587 C C . ASN A 1 71 ? 8.226 6.081 16.743 1.00 83.81 71 ASN A C 1
ATOM 589 O O . ASN A 1 71 ? 9.372 6.056 16.278 1.00 83.81 71 ASN A O 1
ATOM 593 N N . ARG A 1 72 ? 7.129 6.158 15.969 1.00 84.19 72 ARG A N 1
ATOM 594 C CA . ARG A 1 72 ? 7.093 6.059 14.501 1.00 84.19 72 ARG A CA 1
ATOM 595 C C . ARG A 1 72 ? 7.602 4.715 13.980 1.00 84.19 72 ARG A C 1
ATOM 597 O O . ARG A 1 72 ? 8.188 4.651 12.902 1.00 84.19 72 ARG A O 1
ATOM 604 N N . VAL A 1 73 ? 7.402 3.657 14.753 1.00 92.25 73 VAL A N 1
ATOM 605 C CA . VAL A 1 73 ? 7.609 2.279 14.319 1.00 92.25 73 VAL A CA 1
ATOM 606 C C . VAL A 1 73 ? 6.369 1.858 13.526 1.00 92.25 73 VAL A C 1
ATOM 608 O O . VAL A 1 73 ? 5.261 1.950 14.070 1.00 92.25 73 VAL A O 1
ATOM 611 N N . PRO A 1 74 ? 6.519 1.481 12.245 1.00 95.75 74 PRO A N 1
ATOM 612 C CA . PRO A 1 74 ? 5.397 1.037 11.437 1.00 95.75 74 PRO A CA 1
ATOM 613 C C . PRO A 1 74 ? 4.994 -0.407 11.749 1.00 95.75 74 PRO A C 1
ATOM 615 O O . PRO A 1 74 ? 5.833 -1.250 12.065 1.00 95.75 74 PRO A O 1
ATOM 618 N N . SER A 1 75 ? 3.716 -0.712 11.571 1.00 97.50 75 SER A N 1
ATOM 619 C CA . SER A 1 75 ? 3.196 -2.078 11.512 1.00 97.50 75 SER A CA 1
ATOM 620 C C . SER A 1 75 ? 2.084 -2.192 10.471 1.00 97.50 75 SER A C 1
ATOM 622 O O . SER A 1 75 ? 1.411 -1.209 10.146 1.00 97.50 75 SER A O 1
ATOM 624 N N . VAL A 1 76 ? 1.894 -3.403 9.948 1.00 98.25 76 VAL A N 1
ATOM 625 C CA . VAL A 1 76 ? 0.668 -3.784 9.239 1.00 98.25 76 VAL A CA 1
ATOM 626 C C . VAL A 1 76 ? -0.252 -4.436 10.258 1.00 98.25 76 VAL A C 1
ATOM 628 O O . VAL A 1 76 ? 0.139 -5.392 10.926 1.00 98.25 76 VAL A O 1
ATOM 631 N N . VAL A 1 77 ? -1.461 -3.908 10.406 1.00 98.25 77 VAL A N 1
ATOM 632 C CA . VAL A 1 77 ? -2.466 -4.435 11.333 1.00 98.25 77 VAL A CA 1
ATOM 633 C C . VAL A 1 77 ? -3.641 -4.951 10.520 1.00 98.25 77 VAL A C 1
ATOM 635 O O . VAL A 1 77 ? -4.152 -4.243 9.656 1.00 98.25 77 VAL A O 1
ATOM 638 N N . VAL A 1 78 ? -4.066 -6.180 10.796 1.00 98.62 78 VAL A N 1
ATOM 639 C CA . VAL A 1 78 ? -5.253 -6.783 10.188 1.00 98.62 78 VAL A CA 1
ATOM 640 C C . VAL A 1 78 ? -6.385 -6.710 11.199 1.00 98.62 78 VAL A C 1
ATOM 642 O O . VAL A 1 78 ? -6.254 -7.190 12.326 1.00 98.62 78 VAL A O 1
ATOM 645 N N . LEU A 1 79 ? -7.490 -6.096 10.796 1.00 98.50 79 LEU A N 1
ATOM 646 C CA . LEU A 1 79 ? -8.690 -5.903 11.596 1.00 98.50 79 LEU A CA 1
ATOM 647 C C . LEU A 1 79 ? -9.833 -6.758 11.048 1.00 98.50 79 LEU A C 1
ATOM 649 O O . LEU A 1 79 ? -9.906 -7.003 9.844 1.00 98.50 79 LEU A O 1
ATOM 653 N N . ASN A 1 80 ? -10.769 -7.142 11.909 1.00 98.25 80 ASN A N 1
ATOM 654 C CA . ASN A 1 80 ? -12.099 -7.541 11.470 1.00 98.25 80 ASN A CA 1
ATOM 655 C C . ASN A 1 80 ? -12.810 -6.305 10.892 1.00 98.25 80 ASN A C 1
ATOM 657 O O . ASN A 1 80 ? -12.890 -5.270 11.561 1.00 98.25 80 ASN A O 1
ATOM 661 N N . SER A 1 81 ? -13.313 -6.392 9.660 1.00 96.56 81 SER A N 1
ATOM 662 C CA . SER A 1 81 ? -13.870 -5.232 8.948 1.00 96.56 81 SER A CA 1
ATOM 663 C C . SER A 1 81 ? -15.192 -4.719 9.535 1.00 96.56 81 SER A C 1
ATOM 665 O O . SER A 1 81 ? -15.531 -3.550 9.345 1.00 96.56 81 SER A O 1
ATOM 667 N N . PHE A 1 82 ? -15.915 -5.561 10.283 1.00 94.12 82 PHE A N 1
ATOM 668 C CA . PHE A 1 82 ? -17.201 -5.233 10.899 1.00 94.12 82 PHE A CA 1
ATOM 669 C C . PHE A 1 82 ? -17.057 -4.715 12.334 1.00 94.12 82 PHE A C 1
ATOM 671 O O . PHE A 1 82 ? -17.734 -3.761 12.711 1.00 94.12 82 PHE A O 1
ATOM 678 N N . SER A 1 83 ? -16.203 -5.348 13.147 1.00 96.00 83 SER A N 1
ATOM 679 C CA . SER A 1 83 ? -16.058 -5.026 14.575 1.00 96.00 83 SER A CA 1
ATOM 680 C C . SER A 1 83 ? -14.893 -4.086 14.889 1.00 96.00 83 SER A C 1
ATOM 682 O O . SER A 1 83 ? -14.899 -3.449 15.941 1.00 96.00 83 SER A O 1
ATOM 684 N N . GLY A 1 84 ? -13.885 -4.009 14.013 1.00 96.31 84 GLY A N 1
ATOM 685 C CA . GLY A 1 84 ? -12.640 -3.285 14.274 1.00 96.31 84 GLY A CA 1
ATOM 686 C C . GLY A 1 84 ? -11.688 -4.009 15.231 1.00 96.31 84 GLY A C 1
ATOM 687 O O . GLY A 1 84 ? -10.680 -3.430 15.638 1.00 96.31 84 GLY A O 1
ATOM 688 N N . GLU A 1 85 ? -11.990 -5.256 15.607 1.00 97.81 85 GLU A N 1
ATOM 689 C CA . GLU A 1 85 ? -11.114 -6.090 16.432 1.00 97.81 85 GLU A CA 1
ATOM 690 C C . GLU A 1 85 ? -9.794 -6.378 15.713 1.00 97.81 85 GLU A C 1
ATOM 692 O O . GLU A 1 85 ? -9.780 -6.670 14.518 1.00 97.81 85 GLU A O 1
ATOM 697 N N . ILE A 1 86 ? -8.681 -6.317 16.446 1.00 98.31 86 ILE A N 1
ATOM 698 C CA . ILE A 1 86 ? -7.360 -6.659 15.914 1.00 98.31 86 ILE A CA 1
ATOM 699 C C . ILE A 1 86 ? -7.257 -8.178 15.798 1.00 98.31 86 ILE A C 1
ATOM 701 O O . ILE A 1 86 ? -7.264 -8.878 16.806 1.00 98.31 86 ILE A O 1
ATOM 705 N N . LEU A 1 87 ? -7.110 -8.667 14.569 1.00 98.12 87 LEU A N 1
ATOM 706 C CA . LEU A 1 87 ? -6.883 -10.079 14.270 1.00 98.12 87 LEU A CA 1
ATOM 707 C C . LEU A 1 87 ? -5.389 -10.410 14.248 1.00 98.12 87 LEU A C 1
ATOM 709 O O . LEU A 1 87 ? -4.989 -11.477 14.699 1.00 98.12 87 LEU A O 1
ATOM 713 N N . GLN A 1 88 ? -4.565 -9.495 13.728 1.00 97.88 88 GLN A N 1
ATOM 714 C CA . GLN A 1 88 ? -3.126 -9.710 13.569 1.00 97.88 88 GLN A CA 1
ATOM 715 C C . GLN A 1 88 ? -2.358 -8.386 13.558 1.00 97.88 88 GLN A C 1
ATOM 717 O O . GLN A 1 88 ? -2.891 -7.340 13.183 1.00 97.88 88 GLN A O 1
ATOM 722 N N . THR A 1 89 ? -1.089 -8.406 13.966 1.00 97.88 89 THR A N 1
ATOM 723 C CA . THR A 1 89 ? -0.188 -7.246 13.896 1.00 97.88 89 THR A CA 1
ATOM 724 C C . THR A 1 89 ? 1.212 -7.703 13.510 1.00 97.88 89 THR A C 1
ATOM 726 O O . THR A 1 89 ? 1.866 -8.392 14.285 1.00 97.88 89 THR A O 1
ATOM 729 N N . ILE A 1 90 ? 1.684 -7.273 12.340 1.00 98.00 90 ILE A N 1
ATOM 730 C CA . ILE A 1 90 ? 3.030 -7.547 11.830 1.00 98.00 90 ILE A CA 1
ATOM 731 C C . ILE A 1 90 ? 3.892 -6.281 11.992 1.00 98.00 90 ILE A C 1
ATOM 733 O O . ILE A 1 90 ? 3.688 -5.303 11.260 1.00 98.00 90 ILE A O 1
ATOM 737 N N . PRO A 1 91 ? 4.832 -6.243 12.957 1.00 96.56 91 PRO A N 1
ATOM 738 C CA . PRO A 1 91 ? 5.690 -5.085 13.180 1.00 96.56 91 PRO A CA 1
ATOM 739 C C . PRO A 1 91 ? 6.833 -5.013 12.160 1.00 96.56 91 PRO A C 1
ATOM 741 O O . PRO A 1 91 ? 7.364 -6.028 11.718 1.00 96.56 91 PRO A O 1
ATOM 744 N N . PHE A 1 92 ? 7.257 -3.792 11.846 1.00 96.19 92 PHE A N 1
ATOM 745 C CA . PHE A 1 92 ? 8.469 -3.504 11.080 1.00 96.19 92 PHE A CA 1
ATOM 746 C C . PHE A 1 92 ? 9.462 -2.736 11.951 1.00 96.19 92 PHE A C 1
ATOM 748 O O . PHE A 1 92 ? 9.080 -2.083 12.922 1.00 96.19 92 PHE A O 1
ATOM 755 N N . ASP A 1 93 ? 10.745 -2.761 11.590 1.00 92.94 93 ASP A N 1
ATOM 756 C CA . ASP A 1 93 ? 11.737 -1.969 12.315 1.00 92.94 93 ASP A CA 1
ATOM 757 C C . ASP A 1 93 ? 11.546 -0.461 12.097 1.00 92.94 93 ASP A C 1
ATOM 759 O O . ASP A 1 93 ? 11.002 0.029 11.100 1.00 92.94 93 ASP A O 1
ATOM 763 N N . ARG A 1 94 ? 12.078 0.319 13.037 1.00 91.69 94 ARG A N 1
ATOM 764 C CA . ARG A 1 94 ? 12.135 1.771 12.900 1.00 91.69 94 ARG A CA 1
ATOM 765 C C . ARG A 1 94 ? 12.948 2.164 11.662 1.00 91.69 94 ARG A C 1
ATOM 767 O O . ARG A 1 94 ? 14.051 1.673 11.447 1.00 91.69 94 ARG A O 1
ATOM 774 N N . GLY A 1 95 ? 12.439 3.134 10.904 1.00 88.50 95 GLY A N 1
ATOM 775 C CA . GLY A 1 95 ? 13.101 3.656 9.703 1.00 88.50 95 GLY A CA 1
ATOM 776 C C . GLY A 1 95 ? 12.541 3.105 8.394 1.00 88.50 95 GLY A C 1
ATOM 777 O O . GLY A 1 95 ? 12.902 3.620 7.336 1.00 88.50 95 GLY A O 1
ATOM 778 N N . TYR A 1 96 ? 11.634 2.128 8.460 1.00 93.44 96 TYR A N 1
ATOM 779 C CA . TYR A 1 96 ? 10.744 1.808 7.351 1.00 93.44 96 TYR A CA 1
ATOM 780 C C . TYR A 1 96 ? 9.560 2.783 7.300 1.00 93.44 96 TYR A C 1
ATOM 782 O O . TYR A 1 96 ? 9.200 3.437 8.282 1.00 93.44 96 TYR A O 1
ATOM 790 N N . SER A 1 97 ? 8.950 2.910 6.130 1.00 94.06 97 SER A N 1
ATOM 791 C CA . SER A 1 97 ? 7.681 3.598 5.911 1.00 94.06 97 SER A CA 1
ATOM 792 C C . SER A 1 97 ? 6.909 2.832 4.855 1.00 94.06 97 SER A C 1
ATOM 794 O O . SER A 1 97 ? 7.379 2.685 3.730 1.00 94.06 97 SER A O 1
ATOM 796 N N . ILE A 1 98 ? 5.746 2.317 5.232 1.00 95.94 98 ILE A N 1
ATOM 797 C CA . ILE A 1 98 ? 4.867 1.570 4.335 1.00 95.94 98 ILE A CA 1
ATOM 798 C C . ILE A 1 98 ? 3.992 2.589 3.604 1.00 95.94 98 ILE A C 1
ATOM 800 O O . ILE A 1 98 ? 3.459 3.506 4.231 1.00 95.94 98 ILE A O 1
ATOM 804 N N . LEU A 1 99 ? 3.891 2.467 2.283 1.00 93.81 99 LEU A N 1
ATOM 805 C CA . LEU A 1 99 ? 3.155 3.407 1.438 1.00 93.81 99 LEU A CA 1
ATOM 806 C C . LEU A 1 99 ? 1.765 2.896 1.076 1.00 93.81 99 LEU A C 1
ATOM 808 O O . LEU A 1 99 ? 0.788 3.640 1.173 1.00 93.81 99 LEU A O 1
ATOM 812 N N . ASP A 1 100 ? 1.696 1.637 0.651 1.00 94.94 100 ASP A N 1
ATOM 813 C CA . ASP A 1 100 ? 0.504 1.018 0.082 1.00 94.94 100 ASP A CA 1
ATOM 814 C C . ASP A 1 100 ? 0.461 -0.471 0.448 1.00 94.94 100 ASP A C 1
ATOM 816 O O . ASP A 1 100 ? 1.511 -1.090 0.647 1.00 94.94 100 ASP A O 1
ATOM 820 N N . LEU A 1 101 ? -0.757 -1.011 0.527 1.00 96.94 101 LEU A N 1
ATOM 821 C CA . LEU A 1 101 ? -1.079 -2.405 0.833 1.00 96.94 101 LEU A CA 1
ATOM 822 C C . LEU A 1 101 ? -1.971 -2.963 -0.285 1.00 96.94 101 LEU A C 1
ATOM 824 O O . LEU A 1 101 ? -2.782 -2.218 -0.836 1.00 96.94 101 LEU A O 1
ATOM 828 N N 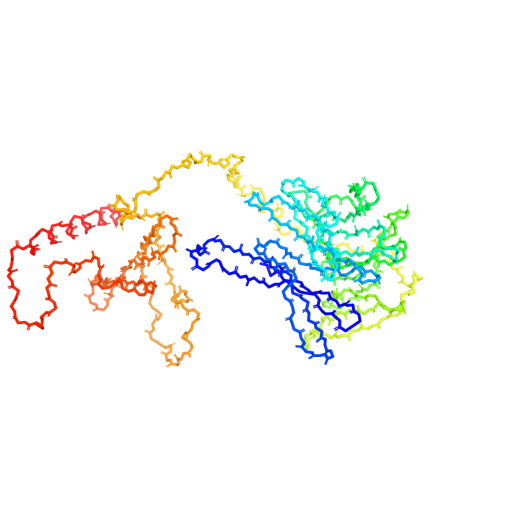. SER A 1 102 ? -1.883 -4.258 -0.576 1.00 97.31 102 SER A N 1
ATOM 829 C CA . SER A 1 102 ? -2.850 -4.945 -1.440 1.00 97.31 102 SER A CA 1
ATOM 830 C C . SER A 1 102 ? -2.931 -6.428 -1.093 1.00 97.31 102 SER A C 1
ATOM 832 O O . SER A 1 102 ? -1.898 -7.079 -0.946 1.00 97.31 102 SER A O 1
ATOM 834 N N . TRP A 1 103 ? -4.147 -6.941 -0.926 1.00 97.81 103 TRP A N 1
ATOM 835 C CA . TRP A 1 103 ? -4.404 -8.357 -0.667 1.00 97.81 103 TRP A CA 1
ATOM 836 C C . TRP A 1 103 ? -4.279 -9.168 -1.949 1.00 97.81 103 TRP A C 1
ATOM 838 O O . TRP A 1 103 ? -4.580 -8.659 -3.026 1.00 97.81 103 TRP A O 1
ATOM 848 N N . ASN A 1 104 ? -3.853 -10.421 -1.826 1.00 96.88 104 ASN A N 1
ATOM 849 C CA . ASN A 1 104 ? -3.977 -11.383 -2.912 1.00 96.88 104 ASN A CA 1
ATOM 850 C C . ASN A 1 104 ? -5.381 -12.015 -2.954 1.00 96.88 104 ASN A C 1
ATOM 852 O O . ASN A 1 104 ? -6.179 -11.863 -2.031 1.00 96.88 104 ASN A O 1
ATOM 856 N N . ASP A 1 105 ? -5.648 -12.766 -4.022 1.00 93.75 105 ASP A N 1
ATOM 857 C CA . ASP A 1 105 ? -6.987 -13.266 -4.362 1.00 93.75 105 ASP A CA 1
ATOM 858 C C . ASP A 1 105 ? -7.618 -14.199 -3.303 1.00 93.75 105 ASP A C 1
ATOM 860 O O . ASP A 1 105 ? -8.842 -14.278 -3.211 1.00 93.75 105 ASP A O 1
ATOM 864 N N . ASP A 1 106 ? -6.812 -14.913 -2.507 1.00 95.94 106 ASP A N 1
ATOM 865 C CA . ASP A 1 106 ? -7.283 -15.829 -1.449 1.00 95.94 106 ASP A CA 1
ATOM 866 C C . ASP A 1 106 ? -7.098 -15.280 -0.022 1.00 95.94 106 ASP A C 1
ATOM 868 O O . ASP A 1 106 ? -7.323 -15.984 0.964 1.00 95.94 106 ASP A O 1
ATOM 872 N N . ASP A 1 107 ? -6.699 -14.014 0.089 1.00 96.94 107 ASP A N 1
ATOM 873 C CA . ASP A 1 107 ? -6.440 -13.307 1.335 1.00 96.94 107 ASP A CA 1
ATOM 874 C C . ASP A 1 107 ? -5.379 -13.954 2.257 1.00 96.94 107 ASP A C 1
ATOM 876 O O . ASP A 1 107 ? -5.404 -13.755 3.479 1.00 96.94 107 ASP A O 1
ATOM 880 N N . SER A 1 108 ? -4.441 -14.733 1.715 1.00 97.44 108 SER A N 1
ATOM 881 C CA . SER A 1 108 ? -3.315 -15.310 2.473 1.00 97.44 108 SER A CA 1
ATOM 882 C C . SER A 1 108 ? -2.060 -14.428 2.487 1.00 97.44 108 SER A C 1
ATOM 884 O O . SER A 1 108 ? -1.225 -14.558 3.385 1.00 97.44 108 SER A O 1
ATOM 886 N N . PHE A 1 109 ? -1.946 -13.479 1.555 1.00 98.44 109 PHE A N 1
ATOM 887 C CA . PHE A 1 109 ? -0.796 -12.591 1.416 1.00 98.44 109 PHE A CA 1
ATOM 888 C C . PHE A 1 109 ? -1.192 -11.115 1.302 1.00 98.44 109 PHE A C 1
ATOM 890 O O . PHE A 1 109 ? -2.239 -10.762 0.761 1.00 98.44 109 PHE A O 1
ATOM 897 N N . ILE A 1 110 ? -0.296 -10.231 1.751 1.00 98.62 110 ILE A N 1
ATOM 898 C CA . ILE A 1 110 ? -0.413 -8.777 1.567 1.00 98.62 110 ILE A CA 1
ATOM 899 C C . ILE A 1 110 ? 0.850 -8.244 0.891 1.00 98.62 110 ILE A C 1
ATOM 901 O O . ILE A 1 110 ? 1.936 -8.286 1.467 1.00 98.62 110 ILE A O 1
ATOM 905 N N . ALA A 1 111 ? 0.714 -7.699 -0.314 1.00 98.38 111 ALA A N 1
ATOM 906 C CA . ALA A 1 111 ? 1.767 -6.956 -0.991 1.00 98.38 111 ALA A CA 1
ATOM 907 C C . ALA A 1 111 ? 1.926 -5.548 -0.415 1.00 98.38 111 ALA A C 1
ATOM 909 O O . ALA A 1 111 ? 0.957 -4.900 -0.017 1.00 98.38 111 ALA A O 1
ATOM 910 N N . LEU A 1 112 ? 3.165 -5.063 -0.416 1.00 97.88 112 LEU A N 1
ATOM 911 C CA . LEU A 1 112 ? 3.570 -3.792 0.165 1.00 97.88 112 LEU A CA 1
A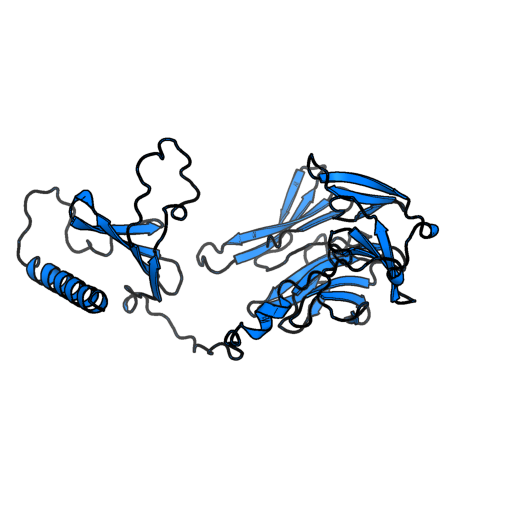TOM 912 C C . LEU A 1 112 ? 4.482 -3.027 -0.787 1.00 97.88 112 LEU A C 1
ATOM 914 O O . LEU A 1 112 ? 5.364 -3.615 -1.417 1.00 97.88 112 LEU A O 1
ATOM 918 N N . SER A 1 113 ? 4.358 -1.702 -0.779 1.00 97.62 113 SER A N 1
ATOM 919 C CA . SER A 1 113 ? 5.472 -0.817 -1.129 1.00 97.62 113 SER A CA 1
ATOM 920 C C . SER A 1 113 ? 6.031 -0.172 0.131 1.00 97.62 113 SER A C 1
ATOM 922 O O . SER A 1 113 ? 5.284 0.424 0.912 1.00 97.62 113 SER A O 1
ATOM 924 N N . ILE A 1 114 ? 7.345 -0.281 0.328 1.00 96.88 114 ILE A N 1
ATOM 925 C CA . ILE A 1 114 ? 8.040 0.250 1.500 1.00 96.88 114 ILE A CA 1
ATOM 926 C C . ILE A 1 114 ? 9.201 1.159 1.100 1.00 96.88 114 ILE A C 1
ATOM 928 O O . ILE A 1 114 ? 9.886 0.931 0.106 1.00 96.88 114 ILE A O 1
ATOM 932 N N . ILE A 1 115 ? 9.447 2.200 1.889 1.00 95.50 115 ILE A N 1
ATOM 933 C CA . ILE A 1 115 ? 10.607 3.088 1.767 1.00 95.50 115 ILE A CA 1
ATOM 934 C C . ILE A 1 115 ? 11.455 2.980 3.032 1.00 95.50 115 ILE A C 1
ATOM 936 O O . ILE A 1 115 ? 10.937 2.839 4.138 1.00 95.50 115 ILE A O 1
ATOM 940 N N . SER A 1 116 ? 12.771 3.061 2.868 1.00 93.44 116 SER A N 1
ATOM 941 C CA . SER A 1 116 ? 13.746 3.215 3.944 1.00 93.44 116 SER A CA 1
ATOM 942 C C . SER A 1 116 ? 14.887 4.138 3.502 1.00 93.44 116 SER A C 1
ATOM 944 O O . SER A 1 116 ? 14.913 4.616 2.368 1.00 93.44 116 SER A O 1
ATOM 946 N N . LYS A 1 117 ? 15.899 4.330 4.359 1.00 90.50 117 LYS A N 1
ATOM 947 C CA . LYS A 1 117 ? 17.159 4.995 3.968 1.00 90.50 117 LYS A CA 1
ATOM 948 C C . LYS A 1 117 ? 17.869 4.314 2.782 1.00 90.50 117 LYS A C 1
ATOM 950 O O . LYS A 1 117 ? 18.723 4.934 2.164 1.00 90.50 117 LYS A O 1
ATOM 955 N N . LYS A 1 118 ? 17.550 3.047 2.485 1.00 91.56 118 LYS A N 1
ATOM 956 C CA . LYS A 1 118 ? 18.117 2.288 1.357 1.00 91.56 118 LYS A CA 1
ATOM 957 C C . LYS A 1 118 ? 17.371 2.524 0.036 1.00 91.56 118 LYS A C 1
ATOM 959 O O . LYS A 1 118 ? 17.787 1.975 -0.977 1.00 91.56 118 LYS A O 1
ATOM 964 N N . GLY A 1 119 ? 16.283 3.296 0.055 1.00 93.31 119 GLY A N 1
ATOM 965 C CA . GLY A 1 119 ? 15.413 3.533 -1.093 1.00 93.31 119 GLY A CA 1
ATOM 966 C C . GLY A 1 119 ? 14.048 2.862 -0.935 1.00 93.31 119 GLY A C 1
ATOM 967 O O . GLY A 1 119 ? 13.564 2.673 0.182 1.00 93.31 119 GLY A O 1
ATOM 968 N N . ASN A 1 120 ? 13.418 2.511 -2.048 1.00 96.00 120 ASN A N 1
ATOM 969 C CA . ASN A 1 120 ? 12.126 1.848 -2.131 1.00 96.00 120 ASN A CA 1
ATOM 970 C C . ASN A 1 120 ? 12.276 0.349 -2.453 1.00 96.00 120 ASN A C 1
ATOM 972 O O . ASN A 1 120 ? 13.245 -0.074 -3.081 1.00 96.00 120 ASN A O 1
ATOM 976 N N . GLN A 1 121 ? 11.321 -0.457 -1.990 1.00 97.62 121 GLN A N 1
ATOM 977 C CA . GLN A 1 121 ? 11.254 -1.897 -2.218 1.00 97.62 121 GLN A CA 1
ATOM 978 C C . GLN A 1 121 ? 9.787 -2.349 -2.263 1.00 97.62 121 GLN A C 1
ATOM 980 O O . GLN A 1 121 ? 8.952 -1.836 -1.516 1.00 97.62 121 GLN A O 1
ATOM 985 N N . LEU A 1 122 ? 9.488 -3.330 -3.116 1.00 98.56 122 LEU A N 1
ATOM 986 C CA . LEU A 1 122 ? 8.259 -4.116 -3.029 1.00 98.56 122 LEU A CA 1
ATOM 987 C C . LEU A 1 122 ? 8.509 -5.383 -2.213 1.00 98.56 122 LEU A C 1
ATOM 989 O O . LEU A 1 122 ? 9.582 -5.989 -2.298 1.00 98.56 122 LEU A O 1
ATOM 993 N N . GLY A 1 123 ? 7.500 -5.815 -1.470 1.00 98.12 123 GLY A N 1
ATOM 994 C CA . GLY A 1 123 ? 7.542 -7.070 -0.733 1.00 98.12 123 GLY A CA 1
ATOM 995 C C . GLY A 1 123 ? 6.155 -7.624 -0.460 1.00 98.12 123 GLY A C 1
ATOM 996 O O . GLY A 1 123 ? 5.152 -7.002 -0.804 1.00 98.12 123 GLY A O 1
ATOM 997 N N . VAL A 1 124 ? 6.113 -8.803 0.146 1.00 98.44 124 VAL A N 1
ATOM 998 C CA . VAL A 1 124 ? 4.885 -9.528 0.472 1.00 98.44 124 VAL A CA 1
ATOM 999 C C . VAL A 1 124 ? 4.974 -10.036 1.907 1.00 98.44 124 VAL A C 1
ATOM 1001 O O . VAL A 1 124 ? 6.021 -10.523 2.329 1.00 98.44 124 VAL A O 1
ATOM 1004 N N . ILE A 1 125 ? 3.884 -9.909 2.657 1.00 98.50 125 ILE A N 1
ATOM 1005 C CA . ILE A 1 125 ? 3.680 -10.578 3.941 1.00 98.50 125 ILE A CA 1
ATOM 1006 C C . ILE A 1 125 ? 2.870 -11.842 3.692 1.00 98.50 125 ILE A C 1
ATOM 1008 O O . ILE A 1 125 ? 1.804 -11.769 3.088 1.00 98.50 125 ILE A O 1
ATOM 1012 N N . ASP A 1 126 ? 3.362 -12.964 4.198 1.00 98.25 126 ASP A N 1
ATOM 1013 C CA . ASP A 1 126 ? 2.597 -14.191 4.412 1.00 98.25 126 ASP A CA 1
ATOM 1014 C C . ASP A 1 126 ? 1.851 -14.085 5.747 1.00 98.25 126 ASP A C 1
ATOM 1016 O O . ASP A 1 126 ? 2.482 -13.886 6.788 1.00 98.25 126 ASP A O 1
ATOM 1020 N N . LEU A 1 127 ? 0.520 -14.175 5.727 1.00 97.62 127 LEU A N 1
ATOM 1021 C CA . LEU A 1 127 ? -0.298 -14.030 6.932 1.00 97.62 127 LEU A CA 1
ATOM 1022 C C . LEU A 1 127 ? -0.335 -15.290 7.799 1.00 97.62 127 LEU A C 1
ATOM 1024 O O . LEU A 1 127 ? -0.604 -15.168 8.993 1.00 97.62 127 LEU A O 1
ATOM 1028 N N . GLU A 1 128 ? -0.044 -16.470 7.246 1.00 97.12 128 GLU A N 1
ATOM 1029 C CA . GLU A 1 128 ? 0.055 -17.710 8.020 1.00 97.12 128 GLU A CA 1
ATOM 1030 C C . GLU A 1 128 ? 1.360 -17.736 8.820 1.00 97.12 128 GLU A C 1
ATOM 1032 O O . GLU A 1 128 ? 1.360 -18.031 10.016 1.00 97.12 128 GLU A O 1
ATOM 1037 N N . SER A 1 129 ? 2.483 -17.405 8.173 1.00 97.06 129 SER A N 1
ATOM 1038 C CA . SER A 1 129 ? 3.800 -17.422 8.825 1.00 97.06 129 SER A CA 1
ATOM 1039 C C . SER A 1 129 ? 4.209 -16.097 9.475 1.00 97.06 129 SER A C 1
ATOM 1041 O O . SER A 1 129 ? 5.219 -16.055 10.182 1.00 97.06 129 SER A O 1
ATOM 1043 N N . GLU A 1 130 ? 3.444 -15.030 9.238 1.00 96.12 130 GLU A N 1
ATOM 1044 C CA . GLU A 1 130 ? 3.694 -13.642 9.662 1.00 96.12 130 GLU A CA 1
ATOM 1045 C C . GLU A 1 130 ? 5.014 -13.056 9.135 1.00 96.12 130 GLU A C 1
ATOM 1047 O O . GLU A 1 130 ? 5.582 -12.120 9.708 1.00 96.12 130 GLU A O 1
ATOM 1052 N N . LYS A 1 131 ? 5.546 -13.617 8.044 1.00 96.56 131 LYS A N 1
ATOM 1053 C CA . LYS A 1 131 ? 6.860 -13.245 7.514 1.00 96.56 131 LYS A CA 1
ATOM 1054 C C . LYS A 1 131 ? 6.752 -12.299 6.335 1.00 96.56 131 LYS A C 1
ATOM 1056 O O . LYS A 1 131 ? 6.073 -12.569 5.350 1.00 96.56 131 LYS A O 1
ATOM 1061 N N . TYR A 1 132 ? 7.537 -11.231 6.410 1.00 97.50 132 TYR A N 1
ATOM 1062 C CA . TYR A 1 132 ? 7.828 -10.358 5.283 1.00 97.50 132 TYR A CA 1
ATOM 1063 C C . TYR A 1 132 ? 8.933 -10.950 4.396 1.00 97.50 132 TYR A C 1
ATOM 1065 O O . TYR A 1 132 ? 10.000 -11.323 4.888 1.00 97.50 132 TYR A O 1
ATOM 1073 N N . SER A 1 133 ? 8.699 -10.960 3.085 1.00 97.12 133 SER A N 1
ATOM 1074 C CA . SER A 1 133 ? 9.668 -11.329 2.052 1.00 97.12 133 SER A CA 1
ATOM 1075 C C . SER A 1 133 ? 9.806 -10.208 1.025 1.00 97.12 133 SER A C 1
ATOM 1077 O O . SER A 1 133 ? 8.815 -9.682 0.519 1.00 97.12 133 SER A O 1
ATOM 1079 N N . SER A 1 134 ? 11.041 -9.836 0.691 1.00 97.50 134 SER A N 1
ATOM 1080 C CA . SER A 1 134 ? 11.308 -8.847 -0.355 1.00 97.50 134 SER A CA 1
ATOM 1081 C C . SER A 1 134 ? 11.073 -9.431 -1.746 1.00 97.50 134 SER A C 1
ATOM 1083 O O . SER A 1 134 ? 11.603 -10.498 -2.051 1.00 97.50 134 SER A O 1
ATOM 1085 N N . VAL A 1 135 ? 10.369 -8.690 -2.601 1.00 98.12 135 VAL A N 1
ATOM 1086 C CA . VAL A 1 135 ? 10.140 -9.027 -4.016 1.00 98.12 135 VAL A CA 1
ATOM 1087 C C . VAL A 1 135 ? 11.146 -8.314 -4.924 1.00 98.12 135 VAL A C 1
ATOM 1089 O O . VAL A 1 135 ? 11.637 -8.902 -5.882 1.00 98.12 135 VAL A O 1
ATOM 1092 N N . THR A 1 136 ? 11.511 -7.067 -4.610 1.00 97.94 136 THR A N 1
ATOM 1093 C CA . THR A 1 136 ? 12.564 -6.328 -5.332 1.00 97.94 136 THR A CA 1
ATOM 1094 C C . THR A 1 136 ? 13.773 -6.070 -4.441 1.00 97.94 136 THR A C 1
ATOM 1096 O O . THR A 1 136 ? 13.684 -6.094 -3.214 1.00 97.94 136 THR A O 1
ATOM 1099 N N . SER A 1 137 ? 14.918 -5.756 -5.042 1.00 96.31 137 SER A N 1
ATOM 1100 C CA . SER A 1 137 ? 16.041 -5.155 -4.312 1.00 96.31 137 SER A CA 1
ATOM 1101 C C . SER A 1 137 ? 15.707 -3.726 -3.868 1.00 96.31 137 SER A C 1
ATOM 1103 O O . SER A 1 137 ? 14.784 -3.103 -4.392 1.00 96.31 137 SER A O 1
ATOM 1105 N N . TRP A 1 138 ? 16.475 -3.205 -2.911 1.00 96.44 138 TRP A N 1
ATOM 1106 C CA . TRP A 1 138 ? 16.444 -1.787 -2.553 1.00 96.44 138 TRP A CA 1
ATOM 1107 C C . TRP A 1 138 ? 17.081 -0.941 -3.656 1.00 96.44 138 TRP A C 1
ATOM 1109 O O . TRP A 1 138 ? 18.216 -1.210 -4.053 1.00 96.44 138 TRP A O 1
ATOM 1119 N N . ASP A 1 139 ? 16.382 0.092 -4.115 1.00 92.69 139 ASP A N 1
ATOM 1120 C CA . ASP A 1 139 ? 16.921 1.113 -5.014 1.00 92.69 139 ASP A CA 1
ATOM 1121 C C . ASP A 1 139 ? 16.140 2.436 -4.881 1.00 92.69 139 ASP A C 1
ATOM 1123 O O . ASP A 1 139 ? 15.147 2.523 -4.166 1.00 92.69 139 ASP A O 1
ATOM 1127 N N . ASN A 1 140 ? 16.571 3.491 -5.573 1.00 89.81 140 ASN A N 1
ATOM 1128 C CA . ASN A 1 140 ? 15.882 4.788 -5.558 1.00 89.81 140 ASN A CA 1
ATOM 1129 C C . ASN A 1 140 ? 14.822 4.923 -6.666 1.00 89.81 140 ASN A C 1
ATOM 1131 O O . ASN A 1 140 ? 14.467 6.037 -7.048 1.00 89.81 140 ASN A O 1
ATOM 1135 N N . ILE A 1 141 ? 14.334 3.810 -7.220 1.00 91.62 141 ILE A N 1
ATOM 1136 C CA . ILE A 1 141 ? 13.231 3.824 -8.180 1.00 91.62 141 ILE A CA 1
ATOM 1137 C C . ILE A 1 141 ? 11.935 3.739 -7.386 1.00 91.62 141 ILE A C 1
ATOM 1139 O O . ILE A 1 141 ? 11.679 2.769 -6.675 1.00 91.62 141 ILE A O 1
ATOM 1143 N N . GLN A 1 142 ? 11.091 4.758 -7.524 1.00 92.75 142 GLN A N 1
ATOM 1144 C CA . GLN A 1 142 ? 9.788 4.753 -6.880 1.00 92.75 142 GLN A CA 1
ATOM 1145 C C . GLN A 1 142 ? 8.933 3.621 -7.456 1.00 92.75 142 GLN A C 1
ATOM 1147 O O . GLN A 1 142 ? 8.766 3.510 -8.672 1.00 92.75 142 GLN A O 1
ATOM 1152 N N . ARG A 1 143 ? 8.371 2.801 -6.572 1.00 96.19 143 ARG A N 1
ATOM 1153 C CA . ARG A 1 143 ? 7.317 1.820 -6.832 1.00 96.19 143 ARG A CA 1
ATOM 1154 C C . ARG A 1 143 ? 6.230 2.075 -5.800 1.00 96.19 143 ARG A C 1
ATOM 1156 O O . ARG A 1 143 ? 6.506 2.126 -4.607 1.00 96.19 143 ARG A O 1
ATOM 1163 N N . SER A 1 144 ? 5.004 2.324 -6.225 1.00 95.75 144 SER A N 1
ATOM 1164 C CA . SER A 1 144 ? 3.896 2.672 -5.322 1.00 95.75 144 SER A CA 1
ATOM 1165 C C . SER A 1 144 ? 2.574 2.177 -5.890 1.00 95.75 144 SER A C 1
ATOM 1167 O O . SER A 1 144 ? 2.537 1.720 -7.031 1.00 95.75 144 SER A O 1
ATOM 1169 N N . LYS A 1 145 ? 1.497 2.281 -5.108 1.00 95.44 145 LYS A N 1
ATOM 1170 C CA . LYS A 1 145 ? 0.133 1.899 -5.501 1.00 95.44 145 LYS A CA 1
ATOM 1171 C C . LYS A 1 145 ? 0.083 0.462 -6.019 1.00 95.44 145 LYS A C 1
ATOM 1173 O O . LYS A 1 145 ? -0.379 0.198 -7.124 1.00 95.44 145 LYS A O 1
ATOM 1178 N N . VAL A 1 146 ? 0.666 -0.437 -5.231 1.00 97.12 146 VAL A N 1
ATOM 1179 C CA . VAL A 1 146 ? 0.756 -1.858 -5.562 1.00 97.12 146 VAL A CA 1
ATOM 1180 C C . VAL A 1 146 ? -0.636 -2.493 -5.573 1.00 97.12 146 VAL A C 1
ATOM 1182 O O . VAL A 1 146 ? -1.464 -2.180 -4.723 1.00 97.12 146 VAL A O 1
ATOM 1185 N N . GLN A 1 147 ? -0.874 -3.375 -6.537 1.00 96.12 147 GLN A N 1
ATOM 1186 C CA . GLN A 1 147 ? -2.045 -4.232 -6.672 1.00 96.12 147 GLN A CA 1
ATOM 1187 C C . GLN A 1 147 ? -1.568 -5.667 -6.867 1.00 96.12 147 GLN A C 1
ATOM 1189 O O . GLN A 1 147 ? -0.753 -5.934 -7.754 1.00 96.12 147 GLN A O 1
ATOM 1194 N N . TYR A 1 148 ? -2.058 -6.584 -6.046 1.00 95.81 148 TYR A N 1
ATOM 1195 C CA . TYR A 1 148 ? -1.892 -8.011 -6.270 1.00 95.81 148 TYR A CA 1
ATOM 1196 C C . TYR A 1 148 ? -2.819 -8.459 -7.407 1.00 95.81 148 TYR A C 1
ATOM 1198 O O . TYR A 1 148 ? -3.943 -7.974 -7.518 1.00 95.81 148 TYR A O 1
ATOM 1206 N N . TYR A 1 149 ? -2.344 -9.353 -8.272 1.00 93.94 149 TYR A N 1
ATOM 1207 C CA . TYR A 1 149 ? -3.161 -9.950 -9.329 1.00 93.94 149 TYR A CA 1
ATOM 1208 C C . TYR A 1 149 ? -2.604 -11.304 -9.755 1.00 93.94 149 TYR A C 1
ATOM 1210 O O . TYR A 1 149 ? -1.557 -11.373 -10.414 1.00 93.94 149 TYR A O 1
ATOM 1218 N N . GLY A 1 150 ? -3.292 -12.384 -9.373 1.00 92.50 150 GLY A N 1
ATOM 1219 C CA . GLY A 1 150 ? -2.785 -13.740 -9.551 1.00 92.50 150 GLY A CA 1
ATOM 1220 C C . GLY A 1 150 ? -1.372 -13.870 -8.978 1.00 92.50 150 GLY A C 1
ATOM 1221 O O . GLY A 1 150 ? -1.117 -13.503 -7.836 1.00 92.50 150 GLY A O 1
ATOM 1222 N N . ASN A 1 151 ? -0.418 -14.321 -9.798 1.00 94.38 151 ASN A N 1
ATOM 1223 C CA . ASN A 1 151 ? 0.988 -14.455 -9.395 1.00 94.38 151 ASN A CA 1
ATOM 1224 C C . ASN A 1 151 ? 1.865 -13.222 -9.701 1.00 94.38 151 ASN A C 1
ATOM 1226 O O . ASN A 1 151 ? 3.067 -13.336 -9.961 1.00 94.38 151 ASN A O 1
ATOM 1230 N N . LYS A 1 152 ? 1.268 -12.030 -9.769 1.00 96.31 152 LYS A N 1
ATOM 1231 C CA . LYS A 1 152 ? 1.967 -10.794 -10.137 1.00 96.31 152 LYS A CA 1
ATOM 1232 C C . LYS A 1 152 ? 1.625 -9.666 -9.181 1.00 96.31 152 LYS A C 1
ATOM 1234 O O . LYS A 1 152 ? 0.533 -9.615 -8.624 1.00 96.31 152 LYS A O 1
ATOM 1239 N N . LEU A 1 153 ? 2.539 -8.705 -9.080 1.00 97.94 153 LEU A N 1
ATOM 1240 C CA . LEU A 1 153 ? 2.240 -7.384 -8.533 1.00 97.94 153 LEU A CA 1
ATOM 1241 C C . LEU A 1 153 ? 2.239 -6.367 -9.666 1.00 97.94 153 LEU A C 1
ATOM 1243 O O . LEU A 1 153 ? 3.213 -6.289 -10.414 1.00 97.94 153 LEU A O 1
ATOM 1247 N N . ILE A 1 154 ? 1.176 -5.576 -9.770 1.00 98.00 154 ILE A N 1
ATOM 1248 C CA . ILE A 1 154 ? 1.055 -4.427 -10.671 1.00 98.00 154 ILE A CA 1
ATOM 1249 C C . ILE A 1 154 ? 1.241 -3.150 -9.850 1.00 98.00 154 ILE A C 1
ATOM 1251 O O . ILE A 1 154 ? 0.706 -3.038 -8.755 1.00 98.00 154 ILE A O 1
ATOM 1255 N N . PHE A 1 155 ? 2.021 -2.186 -10.329 1.00 98.19 155 PHE A N 1
ATOM 1256 C CA . PHE A 1 155 ? 2.369 -0.997 -9.546 1.00 98.19 155 PHE A CA 1
ATOM 1257 C C . PHE A 1 155 ? 2.719 0.196 -10.435 1.00 98.19 155 PHE A C 1
ATOM 1259 O O . PHE A 1 155 ? 3.140 0.035 -11.582 1.00 98.19 155 PHE A O 1
ATOM 1266 N N . THR A 1 156 ? 2.597 1.406 -9.890 1.00 97.75 156 THR A N 1
ATOM 1267 C CA . THR A 1 156 ? 3.142 2.613 -10.523 1.00 97.75 156 THR A CA 1
ATOM 1268 C C . THR A 1 156 ? 4.642 2.677 -10.284 1.00 97.75 156 THR A C 1
ATOM 1270 O O . THR A 1 156 ? 5.083 2.549 -9.138 1.00 97.75 156 THR A O 1
ATOM 1273 N N . SER A 1 157 ? 5.428 2.951 -11.327 1.00 96.56 157 SER A N 1
ATOM 1274 C CA . SER A 1 157 ? 6.854 3.240 -11.188 1.00 96.56 157 SER A CA 1
ATOM 1275 C C . SER A 1 157 ? 7.345 4.368 -12.083 1.00 96.56 157 SER A C 1
ATOM 1277 O O . SER A 1 157 ? 6.914 4.507 -13.226 1.00 96.56 157 SER A O 1
ATOM 1279 N N . SER A 1 158 ? 8.322 5.118 -11.572 1.00 93.25 158 SER A N 1
ATOM 1280 C CA . SER A 1 158 ? 9.028 6.184 -12.285 1.00 93.25 158 SER A CA 1
ATOM 1281 C C . SER A 1 158 ? 10.265 5.691 -13.052 1.00 93.25 158 SER A C 1
ATOM 1283 O O . SER A 1 158 ? 11.090 6.500 -13.473 1.00 93.25 158 SER A O 1
ATOM 1285 N N . TYR A 1 159 ? 10.421 4.374 -13.261 1.00 94.25 159 TYR A N 1
ATOM 1286 C CA . TYR A 1 159 ? 11.609 3.766 -13.884 1.00 94.25 159 TYR A CA 1
ATOM 1287 C C . TYR A 1 159 ? 12.049 4.449 -15.193 1.00 94.25 159 TYR A C 1
ATOM 1289 O O . TYR A 1 159 ? 13.239 4.672 -15.421 1.00 94.25 159 TYR A O 1
ATOM 1297 N N . SER A 1 160 ? 11.094 4.814 -16.053 1.00 93.19 160 SER A N 1
ATOM 1298 C CA . SER A 1 160 ? 11.334 5.479 -17.342 1.00 93.19 160 SER A CA 1
ATOM 1299 C C . SER A 1 160 ? 11.496 7.004 -17.258 1.00 93.19 160 SER A C 1
ATOM 1301 O O . SER A 1 160 ? 11.594 7.653 -18.295 1.00 93.19 160 SER A O 1
ATOM 1303 N N . GLY A 1 161 ? 11.520 7.594 -16.058 1.00 89.88 161 GLY A N 1
ATOM 1304 C CA . GLY A 1 161 ? 11.600 9.048 -15.828 1.00 89.88 161 GLY A CA 1
ATOM 1305 C C . GLY A 1 161 ? 10.249 9.773 -15.878 1.00 89.88 161 GLY A C 1
ATOM 1306 O O . GLY A 1 161 ? 10.162 10.951 -15.551 1.00 89.88 161 GLY A O 1
ATOM 1307 N N . ILE A 1 162 ? 9.196 9.052 -16.251 1.00 91.44 162 ILE A N 1
ATOM 1308 C CA . ILE A 1 162 ? 7.788 9.425 -16.116 1.00 91.44 162 ILE A CA 1
ATOM 1309 C C . ILE A 1 162 ? 7.060 8.244 -15.479 1.00 91.44 162 ILE A C 1
ATOM 1311 O O . ILE A 1 162 ? 7.468 7.096 -15.699 1.00 91.44 162 ILE A O 1
ATOM 1315 N N . ASP A 1 163 ? 6.003 8.520 -14.719 1.00 94.31 163 ASP A N 1
ATOM 1316 C CA . ASP A 1 163 ? 5.207 7.473 -14.083 1.00 94.31 163 ASP A CA 1
ATOM 1317 C C . ASP A 1 163 ? 4.552 6.580 -15.141 1.00 94.31 163 ASP A C 1
ATOM 1319 O O . ASP A 1 163 ? 3.932 7.045 -16.097 1.00 94.31 163 ASP A O 1
ATOM 1323 N N . GLY A 1 164 ? 4.709 5.275 -14.989 1.00 96.56 164 GLY A N 1
ATOM 1324 C CA . GLY A 1 164 ? 4.027 4.274 -15.796 1.00 96.56 164 GLY A CA 1
ATOM 1325 C C . GLY A 1 164 ? 3.551 3.128 -14.925 1.00 96.56 164 GLY A C 1
ATOM 1326 O O . GLY A 1 164 ? 3.860 3.068 -13.735 1.00 96.56 164 GLY A O 1
ATOM 1327 N N . ILE A 1 165 ? 2.839 2.185 -15.536 1.00 98.00 165 ILE A N 1
ATOM 1328 C CA . ILE A 1 165 ? 2.363 0.989 -14.841 1.00 98.00 165 ILE A CA 1
ATOM 1329 C C . ILE A 1 165 ? 3.262 -0.170 -15.223 1.00 98.00 165 ILE A C 1
ATOM 1331 O O . ILE A 1 165 ? 3.504 -0.431 -16.404 1.00 98.00 165 ILE A O 1
ATOM 1335 N N . TYR A 1 166 ? 3.757 -0.856 -14.208 1.00 98.19 166 TYR A N 1
ATOM 1336 C CA . TYR A 1 166 ? 4.699 -1.952 -14.310 1.00 98.19 166 TYR A CA 1
ATOM 1337 C C . TYR A 1 166 ? 4.133 -3.178 -13.607 1.00 98.19 166 TYR A C 1
ATOM 1339 O O . TYR A 1 166 ? 3.201 -3.086 -12.811 1.00 98.19 166 TYR A O 1
ATOM 1347 N N . SER A 1 167 ? 4.695 -4.334 -13.931 1.00 97.94 167 SER A N 1
ATOM 1348 C CA . SER A 1 167 ? 4.371 -5.606 -13.305 1.00 97.94 167 SER A CA 1
ATOM 1349 C C . SER A 1 167 ? 5.639 -6.342 -12.918 1.00 97.94 167 SER A C 1
ATOM 1351 O O . SER A 1 167 ? 6.597 -6.317 -13.690 1.00 97.94 167 SER A O 1
ATOM 1353 N N . ILE A 1 168 ? 5.614 -7.076 -11.814 1.00 98.19 168 ILE A N 1
ATOM 1354 C CA . ILE A 1 168 ? 6.620 -8.085 -11.484 1.00 98.19 168 ILE A CA 1
ATOM 1355 C C . ILE A 1 168 ? 5.938 -9.435 -11.295 1.00 98.19 168 ILE A C 1
ATOM 1357 O O . ILE A 1 168 ? 4.891 -9.525 -10.657 1.00 98.19 168 ILE A O 1
ATOM 1361 N N . ASP A 1 169 ? 6.516 -10.468 -11.894 1.00 97.38 169 ASP A N 1
ATOM 1362 C CA . ASP A 1 169 ? 6.108 -11.858 -11.709 1.00 97.38 169 ASP A CA 1
ATOM 1363 C C . ASP A 1 169 ? 6.747 -12.415 -10.432 1.00 97.38 169 ASP A C 1
ATOM 1365 O O . ASP A 1 169 ? 7.954 -12.269 -10.246 1.00 97.38 169 ASP A O 1
ATOM 1369 N N . LEU A 1 170 ? 5.953 -13.003 -9.537 1.00 96.88 170 LEU A N 1
ATOM 1370 C CA . LEU A 1 170 ? 6.417 -13.385 -8.199 1.00 96.88 170 LEU A CA 1
ATOM 1371 C C . LEU A 1 170 ? 7.276 -14.658 -8.189 1.00 96.88 170 LEU A C 1
ATOM 1373 O O . LEU A 1 170 ? 8.146 -14.780 -7.329 1.00 96.88 170 LEU A O 1
ATOM 1377 N N . ASP A 1 171 ? 7.114 -15.552 -9.170 1.00 96.12 171 ASP A N 1
ATOM 1378 C CA . ASP A 1 171 ? 7.951 -16.757 -9.292 1.00 96.12 171 ASP A CA 1
ATOM 1379 C C . ASP A 1 171 ? 9.322 -16.432 -9.885 1.00 96.12 171 ASP A C 1
ATOM 1381 O O . ASP A 1 171 ? 10.359 -16.932 -9.446 1.00 96.12 171 ASP A O 1
ATOM 1385 N N . THR A 1 172 ? 9.332 -15.622 -10.945 1.00 96.56 172 THR A N 1
ATOM 1386 C CA . THR A 1 172 ? 10.539 -15.362 -11.740 1.00 96.56 172 THR A CA 1
ATOM 1387 C C . THR A 1 172 ? 11.248 -14.067 -11.364 1.00 96.56 172 THR A C 1
ATOM 1389 O O . THR A 1 172 ? 12.375 -13.850 -11.815 1.00 96.56 172 THR A O 1
ATOM 1392 N N . LEU A 1 173 ? 10.591 -13.201 -10.585 1.00 97.12 173 LEU A N 1
ATOM 1393 C CA . LEU A 1 173 ? 11.024 -11.845 -10.227 1.00 97.12 173 LEU A CA 1
ATOM 1394 C C . LEU A 1 173 ? 11.348 -10.965 -11.442 1.00 97.12 173 LEU A C 1
ATOM 1396 O O . LEU A 1 173 ? 12.107 -9.999 -11.356 1.00 97.12 173 LEU A O 1
ATOM 1400 N N . LYS A 1 174 ? 10.782 -11.296 -12.608 1.00 97.12 174 LYS A N 1
ATOM 1401 C CA . LYS A 1 174 ? 10.966 -10.518 -13.833 1.00 97.12 174 LYS A CA 1
ATOM 1402 C C . LYS A 1 174 ? 10.003 -9.342 -13.853 1.00 97.12 174 LYS A C 1
ATOM 1404 O O . LYS A 1 174 ? 8.794 -9.519 -13.712 1.00 97.12 174 LYS A O 1
ATOM 1409 N N . GLU A 1 175 ? 10.555 -8.159 -14.092 1.00 97.56 175 GLU A N 1
ATOM 1410 C CA . GLU A 1 175 ? 9.799 -6.918 -14.232 1.00 97.56 175 GLU A CA 1
ATOM 1411 C C . GLU A 1 175 ? 9.447 -6.632 -15.699 1.00 97.56 175 GLU A C 1
ATOM 1413 O O . GLU A 1 175 ? 10.229 -6.893 -16.622 1.00 97.56 175 GLU A O 1
ATOM 1418 N N . TYR A 1 176 ? 8.278 -6.032 -15.908 1.00 97.75 176 TYR A N 1
ATOM 1419 C CA . TYR A 1 176 ? 7.770 -5.618 -17.210 1.00 97.75 176 TYR A CA 1
ATOM 1420 C C . TYR A 1 176 ? 7.062 -4.270 -17.107 1.00 97.75 176 TYR A C 1
ATOM 1422 O O . TYR A 1 176 ? 6.459 -3.948 -16.087 1.00 97.75 176 TYR A O 1
ATOM 1430 N N . ARG A 1 177 ? 7.085 -3.496 -18.189 1.00 97.44 177 ARG A N 1
ATOM 1431 C CA . ARG A 1 177 ? 6.225 -2.329 -18.371 1.00 97.44 177 ARG A CA 1
ATOM 1432 C C . ARG A 1 177 ? 4.910 -2.768 -19.005 1.00 97.44 177 ARG A C 1
ATOM 1434 O O . ARG A 1 177 ? 4.917 -3.386 -20.070 1.00 97.44 177 ARG A O 1
ATOM 1441 N N . VAL A 1 178 ? 3.809 -2.407 -18.354 1.00 97.25 178 VAL A N 1
ATOM 1442 C CA . VAL A 1 178 ? 2.430 -2.709 -18.762 1.00 97.25 178 VAL A CA 1
ATOM 1443 C C . VAL A 1 178 ? 1.837 -1.529 -19.525 1.00 97.25 178 VAL A C 1
ATOM 1445 O O . VAL A 1 178 ? 1.336 -1.694 -20.632 1.00 97.25 178 VAL A O 1
ATOM 1448 N N . VAL A 1 179 ? 1.953 -0.321 -18.967 1.00 96.19 179 VAL A N 1
ATOM 1449 C CA . VAL A 1 179 ? 1.451 0.916 -19.580 1.00 96.19 179 VAL A CA 1
ATOM 1450 C C . VAL A 1 179 ? 2.533 1.984 -19.563 1.00 96.19 179 VAL A C 1
ATOM 1452 O O . VAL A 1 179 ? 3.204 2.203 -18.556 1.00 96.19 179 VAL A O 1
ATOM 1455 N N . SER A 1 180 ? 2.657 2.693 -20.683 1.00 91.75 180 SER A N 1
ATOM 1456 C CA . SER A 1 180 ? 3.404 3.943 -20.786 1.00 91.75 180 SER A CA 1
ATOM 1457 C C . SER A 1 180 ? 2.502 4.973 -21.449 1.00 91.75 180 SER A C 1
ATOM 1459 O O . SER A 1 180 ? 2.077 4.767 -22.584 1.00 91.75 180 SER A O 1
ATOM 1461 N N . SER A 1 181 ? 2.233 6.079 -20.762 1.00 90.12 181 SER A N 1
ATOM 1462 C CA . SER A 1 181 ? 1.576 7.248 -21.355 1.00 90.12 181 SER A CA 1
ATOM 1463 C C . SER A 1 181 ? 2.603 8.342 -21.651 1.00 90.12 181 SER A C 1
ATOM 1465 O O . SER A 1 181 ? 3.741 8.280 -21.190 1.00 90.12 181 SER A O 1
ATOM 1467 N N . ARG A 1 182 ? 2.213 9.345 -22.442 1.00 90.06 182 ARG A N 1
ATOM 1468 C CA . ARG A 1 182 ? 3.060 10.487 -22.802 1.00 90.06 182 ARG A CA 1
ATOM 1469 C C . ARG A 1 182 ? 3.414 11.363 -21.597 1.00 90.06 182 ARG A C 1
ATOM 1471 O O . ARG A 1 182 ? 4.532 11.865 -21.554 1.00 90.06 182 ARG A O 1
ATOM 1478 N N . PHE A 1 183 ? 2.478 11.573 -20.668 1.00 90.56 183 PHE A N 1
ATOM 1479 C CA . PHE A 1 183 ? 2.694 12.435 -19.493 1.00 90.56 183 PHE A CA 1
ATOM 1480 C C . PHE A 1 183 ? 2.597 11.698 -18.156 1.00 90.56 183 PHE A C 1
ATOM 1482 O O . PHE A 1 183 ? 2.843 12.298 -17.114 1.00 90.56 183 PHE A O 1
ATOM 1489 N N . GLY A 1 184 ? 2.280 10.408 -18.192 1.00 93.75 184 GLY A N 1
ATOM 1490 C CA . GLY A 1 184 ? 2.300 9.532 -17.034 1.00 93.75 184 GLY A CA 1
ATOM 1491 C C . GLY A 1 184 ? 1.012 8.731 -16.881 1.00 93.75 184 GLY A C 1
ATOM 1492 O O . GLY A 1 184 ? -0.059 9.176 -17.289 1.00 93.75 184 GLY A O 1
ATOM 1493 N N . ALA A 1 185 ? 1.126 7.535 -16.319 1.00 96.12 185 ALA A N 1
ATOM 1494 C CA . ALA A 1 185 ? 0.007 6.674 -15.962 1.00 96.12 185 ALA A CA 1
ATOM 1495 C C . ALA A 1 185 ? 0.164 6.236 -14.504 1.00 96.12 185 ALA A C 1
ATOM 1497 O O . ALA A 1 185 ? 1.235 5.774 -14.111 1.00 96.12 185 ALA A O 1
ATOM 1498 N N . ASP A 1 186 ? -0.895 6.394 -13.714 1.00 95.00 186 ASP A N 1
ATOM 1499 C CA . ASP A 1 186 ? -0.856 6.204 -12.266 1.00 95.00 186 ASP A CA 1
ATOM 1500 C C . ASP A 1 186 ? -2.163 5.583 -11.730 1.00 95.00 186 ASP A C 1
ATOM 1502 O O . ASP A 1 186 ? -3.151 5.469 -12.454 1.00 95.00 186 ASP A O 1
ATOM 1506 N N . TYR A 1 187 ? -2.181 5.201 -10.451 1.00 94.44 187 TYR A N 1
ATOM 1507 C CA . TYR A 1 187 ? -3.315 4.582 -9.750 1.00 94.44 187 TYR A CA 1
ATOM 1508 C C . TYR A 1 187 ? -3.869 3.339 -10.473 1.00 94.44 187 TYR A C 1
ATOM 1510 O O . TYR A 1 187 ? -5.041 3.339 -10.856 1.00 94.44 187 TYR A O 1
ATOM 1518 N N . PRO A 1 188 ? -3.051 2.285 -10.682 1.00 96.19 188 PRO A N 1
ATOM 1519 C CA . PRO A 1 188 ? -3.550 1.039 -11.242 1.00 96.19 188 PRO A CA 1
ATOM 1520 C C . PRO A 1 188 ? -4.589 0.413 -10.304 1.00 96.19 188 PRO A C 1
ATOM 1522 O O . PRO A 1 188 ? -4.409 0.362 -9.085 1.00 96.19 188 PRO A O 1
ATOM 1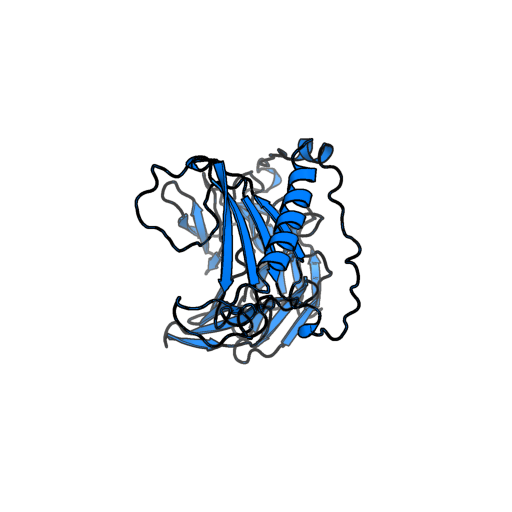525 N N . PHE A 1 189 ? -5.665 -0.088 -10.894 1.00 94.44 189 PHE A N 1
ATOM 1526 C CA . PHE A 1 189 ? -6.698 -0.873 -10.236 1.00 94.44 189 PHE A CA 1
ATOM 1527 C C . PHE A 1 189 ? -7.138 -1.991 -11.174 1.00 94.44 189 PHE A C 1
ATOM 1529 O O . PHE A 1 189 ? -7.262 -1.774 -12.380 1.00 94.44 189 PHE A O 1
ATOM 1536 N N . ILE A 1 190 ? -7.349 -3.186 -10.635 1.00 92.81 190 ILE A N 1
ATOM 1537 C CA . ILE A 1 190 ? -7.638 -4.373 -11.438 1.00 92.81 190 ILE A CA 1
ATOM 1538 C C . ILE A 1 190 ? -9.032 -4.861 -11.102 1.00 92.81 190 ILE A C 1
ATOM 1540 O O . ILE A 1 190 ? -9.390 -4.995 -9.935 1.00 92.81 190 ILE A O 1
ATOM 1544 N N . TYR A 1 191 ? -9.822 -5.104 -12.140 1.00 89.25 191 TYR A N 1
ATOM 1545 C CA . TYR A 1 191 ? -11.180 -5.603 -12.005 1.00 89.25 191 TYR A CA 1
ATOM 1546 C C . TYR A 1 191 ? -11.539 -6.443 -13.229 1.00 89.25 191 TYR A C 1
ATOM 1548 O O . TYR A 1 191 ? -11.460 -5.946 -14.349 1.00 89.25 191 TYR A O 1
ATOM 1556 N N . ASN A 1 192 ? -11.938 -7.703 -13.021 1.00 87.69 192 ASN A N 1
ATOM 1557 C CA . ASN A 1 192 ? -12.318 -8.642 -14.087 1.00 87.69 192 ASN A CA 1
ATOM 1558 C C . ASN A 1 192 ? -11.297 -8.707 -15.245 1.00 87.69 192 ASN A C 1
ATOM 1560 O O . ASN A 1 192 ? -11.665 -8.531 -16.405 1.00 87.69 192 ASN A O 1
ATOM 1564 N N . ASP A 1 193 ? -10.015 -8.907 -14.925 1.00 89.31 193 ASP A N 1
ATOM 1565 C CA . ASP A 1 193 ? -8.890 -8.965 -15.879 1.00 89.31 193 ASP A CA 1
ATOM 1566 C C . ASP A 1 193 ? -8.674 -7.689 -16.727 1.00 89.31 193 ASP A C 1
ATOM 1568 O O . ASP A 1 193 ? -7.877 -7.669 -17.674 1.00 89.31 193 ASP A O 1
ATOM 1572 N N . GLU A 1 194 ? -9.338 -6.583 -16.378 1.00 94.19 194 GLU A N 1
ATOM 1573 C CA . GLU A 1 194 ? -9.073 -5.255 -16.922 1.00 94.19 194 GLU A CA 1
ATOM 1574 C C . GLU A 1 194 ? -8.193 -4.454 -15.955 1.00 94.19 194 GLU A C 1
ATOM 1576 O O . GLU A 1 194 ? -8.430 -4.407 -14.746 1.00 94.19 194 GLU A O 1
ATOM 1581 N N . LEU A 1 195 ? -7.191 -3.771 -16.507 1.00 95.94 195 LEU A N 1
ATOM 1582 C CA . LEU A 1 195 ? -6.430 -2.748 -15.805 1.00 95.94 195 LEU A CA 1
ATOM 1583 C C . LEU A 1 195 ? -7.081 -1.394 -16.056 1.00 95.94 195 LEU A C 1
ATOM 1585 O O . LEU A 1 195 ? -7.083 -0.895 -17.183 1.00 95.94 195 LEU A O 1
ATOM 1589 N N . ILE A 1 196 ? -7.577 -0.786 -14.988 1.00 96.75 196 ILE A N 1
ATOM 1590 C CA . ILE A 1 196 ? -8.102 0.574 -14.950 1.00 96.75 196 ILE A CA 1
ATOM 1591 C C . ILE A 1 196 ? -7.032 1.473 -14.331 1.00 96.75 196 ILE A C 1
ATOM 1593 O O . ILE A 1 196 ? -6.393 1.104 -13.348 1.00 96.75 196 ILE A O 1
ATOM 1597 N N . PHE A 1 197 ? -6.811 2.651 -14.905 1.00 96.50 197 PHE A N 1
ATOM 1598 C CA . PHE A 1 197 ? -5.794 3.575 -14.411 1.00 96.50 197 PHE A CA 1
ATOM 1599 C C . PHE A 1 197 ? -6.103 5.035 -14.737 1.00 96.50 197 PHE A C 1
ATOM 1601 O O . PHE A 1 197 ? -6.940 5.346 -15.587 1.00 96.50 197 PHE A O 1
ATOM 1608 N N . SER A 1 198 ? -5.406 5.939 -14.052 1.00 96.62 198 SER A N 1
ATOM 1609 C CA . SER A 1 198 ? -5.441 7.377 -14.309 1.00 96.62 198 SER A CA 1
ATOM 1610 C C . SER A 1 198 ? -4.335 7.768 -15.286 1.00 96.62 198 SER A C 1
ATOM 1612 O O . SER A 1 198 ? -3.152 7.740 -14.954 1.00 96.62 198 SER A O 1
ATOM 1614 N N . ASP A 1 199 ? -4.728 8.149 -16.494 1.00 95.62 199 ASP A N 1
ATOM 1615 C CA . ASP A 1 199 ? -3.857 8.658 -17.547 1.00 95.62 199 ASP A CA 1
ATOM 1616 C C . ASP A 1 199 ? -3.745 10.183 -17.435 1.00 95.62 199 ASP A C 1
ATOM 1618 O O . ASP A 1 199 ? -4.759 10.890 -17.437 1.00 95.62 199 ASP A O 1
ATOM 1622 N N . TYR A 1 200 ? -2.530 10.711 -17.299 1.00 93.38 200 TYR A N 1
ATOM 1623 C CA . TYR A 1 200 ? -2.320 12.150 -17.206 1.00 93.38 200 TYR A CA 1
ATOM 1624 C C . TYR A 1 200 ? -2.266 12.764 -18.608 1.00 93.38 200 TYR A C 1
ATOM 1626 O O . TYR A 1 200 ? -1.418 12.433 -19.436 1.00 93.38 200 TYR A O 1
ATOM 1634 N N . THR A 1 201 ? -3.193 13.679 -18.886 1.00 90.94 201 THR A N 1
ATOM 1635 C CA . THR A 1 201 ? -3.316 14.375 -20.173 1.00 90.94 201 THR A CA 1
ATOM 1636 C C . THR A 1 201 ? -3.160 15.883 -19.986 1.00 90.94 201 THR A C 1
ATOM 1638 O O . THR A 1 201 ? -3.092 16.378 -18.862 1.00 90.94 201 THR A O 1
ATOM 1641 N N . ILE A 1 202 ? -3.143 16.642 -21.086 1.00 91.00 202 IL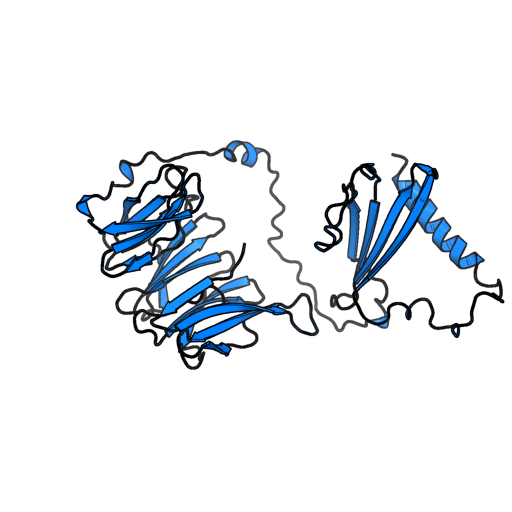E A N 1
ATOM 1642 C CA . ILE A 1 202 ? -3.135 18.113 -21.022 1.00 91.00 202 ILE A CA 1
ATOM 1643 C C . ILE A 1 202 ? -4.368 18.684 -20.296 1.00 91.00 202 ILE A C 1
ATOM 1645 O O . ILE A 1 202 ? -4.283 19.753 -19.700 1.00 91.00 202 ILE A O 1
ATOM 1649 N N . ASP A 1 203 ? -5.475 17.937 -20.280 1.00 92.00 203 ASP A N 1
ATOM 1650 C CA . ASP A 1 203 ? -6.720 18.294 -19.593 1.00 92.00 203 ASP A CA 1
ATOM 1651 C C . ASP A 1 203 ? -6.811 17.677 -18.180 1.00 92.00 203 ASP A C 1
ATOM 1653 O O . ASP A 1 203 ? -7.901 17.564 -17.613 1.00 92.00 203 ASP A O 1
ATOM 1657 N N . GLY A 1 204 ? -5.682 17.220 -17.627 1.00 91.38 204 GLY A N 1
ATOM 1658 C CA . GLY A 1 204 ? -5.593 16.544 -16.333 1.00 91.38 204 GLY A CA 1
ATOM 1659 C C . GLY A 1 204 ? -5.787 15.026 -16.410 1.00 91.38 204 GLY A C 1
ATOM 1660 O O . GLY A 1 204 ? -5.654 14.415 -17.474 1.00 91.38 204 GLY A O 1
ATOM 1661 N N . PHE A 1 205 ? -6.078 14.407 -15.262 1.00 92.75 205 PHE A N 1
ATOM 1662 C CA . PHE A 1 205 ? -6.261 12.957 -15.152 1.00 92.75 205 PHE A CA 1
ATOM 1663 C C . PHE A 1 205 ? -7.545 12.487 -15.845 1.00 92.75 205 PHE A C 1
ATOM 1665 O O . PHE A 1 205 ? -8.634 13.014 -15.602 1.00 92.75 205 PHE A O 1
ATOM 1672 N N . LYS A 1 206 ? -7.415 11.463 -16.689 1.00 95.06 206 LYS A N 1
ATOM 1673 C CA . LYS A 1 206 ? -8.515 10.769 -17.362 1.00 95.06 206 LYS A CA 1
ATOM 1674 C C . LYS A 1 206 ? -8.496 9.299 -16.975 1.00 95.06 206 LYS A C 1
ATOM 1676 O O . LYS A 1 206 ? -7.437 8.686 -16.912 1.00 95.06 206 LYS A O 1
ATOM 1681 N N . LEU A 1 207 ? -9.673 8.731 -16.738 1.00 96.12 207 LEU A N 1
ATOM 1682 C CA . LEU A 1 207 ? -9.794 7.297 -16.515 1.00 96.12 207 LEU A CA 1
ATOM 1683 C C . LEU A 1 207 ? -9.589 6.567 -17.844 1.00 96.12 207 LEU A C 1
ATOM 1685 O O . LEU A 1 207 ? -10.236 6.900 -18.838 1.00 96.12 207 LEU A O 1
ATOM 1689 N N . ASN A 1 208 ? -8.708 5.579 -17.851 1.00 95.75 208 ASN A N 1
ATOM 1690 C CA . ASN A 1 208 ? -8.436 4.742 -19.007 1.00 95.75 208 ASN A CA 1
ATOM 1691 C C . ASN A 1 208 ? -8.469 3.268 -18.587 1.00 95.75 208 ASN A C 1
ATOM 1693 O O . ASN A 1 208 ? -8.325 2.952 -17.403 1.00 95.75 208 ASN A O 1
ATOM 1697 N N . LYS A 1 209 ? -8.708 2.370 -19.544 1.00 95.44 209 LYS A N 1
ATOM 1698 C CA . LYS A 1 209 ? -8.763 0.933 -19.278 1.00 95.44 209 LYS A CA 1
ATOM 1699 C C . LYS A 1 209 ? -8.206 0.110 -20.427 1.00 95.44 209 LYS A C 1
ATOM 1701 O O . LYS A 1 209 ? -8.435 0.435 -21.592 1.00 95.44 209 LYS A O 1
ATOM 1706 N N . ILE A 1 210 ? -7.512 -0.971 -20.092 1.00 94.50 210 ILE A N 1
ATOM 1707 C CA . ILE A 1 210 ? -6.986 -1.947 -21.049 1.00 94.50 210 ILE A CA 1
ATOM 1708 C C . ILE A 1 210 ? -7.199 -3.372 -20.534 1.00 94.50 210 ILE A C 1
ATOM 1710 O O . ILE A 1 210 ? -7.271 -3.597 -19.329 1.00 94.50 210 ILE A O 1
ATOM 1714 N N . SER A 1 211 ? -7.247 -4.346 -21.441 1.00 92.75 211 SER A N 1
ATOM 1715 C CA . SER A 1 211 ? -7.177 -5.763 -21.068 1.00 92.75 211 SER A CA 1
ATOM 1716 C C . SER A 1 211 ? -5.768 -6.103 -20.573 1.00 92.75 211 SER A C 1
ATOM 1718 O O . SER A 1 211 ? -4.786 -5.673 -21.184 1.00 92.75 211 SER A O 1
ATOM 1720 N N . LEU A 1 212 ? -5.647 -6.913 -19.517 1.00 88.31 212 LEU A N 1
ATOM 1721 C CA . LEU A 1 212 ? -4.358 -7.418 -19.025 1.00 88.31 212 LEU A CA 1
ATOM 1722 C C . LEU A 1 212 ? -3.839 -8.583 -19.883 1.00 88.31 212 LEU A C 1
ATOM 1724 O O . LEU A 1 212 ? -3.709 -9.718 -19.428 1.00 88.31 212 LEU A O 1
ATOM 1728 N N . ASP A 1 213 ? -3.508 -8.303 -21.143 1.00 86.19 213 ASP A N 1
ATOM 1729 C CA . ASP A 1 213 ? -2.812 -9.263 -22.000 1.00 86.19 213 ASP A CA 1
ATOM 1730 C C . ASP A 1 213 ? -1.298 -9.201 -21.751 1.00 86.19 213 ASP A C 1
ATOM 1732 O O . ASP A 1 213 ? -0.597 -8.287 -22.194 1.00 86.19 213 ASP A O 1
ATOM 1736 N N . SER A 1 214 ? -0.781 -10.217 -21.055 1.00 82.31 214 SER A N 1
ATOM 1737 C CA . SER A 1 214 ? 0.645 -10.317 -20.722 1.00 82.31 214 SER A CA 1
ATOM 1738 C C . SER A 1 214 ? 1.558 -10.406 -21.951 1.00 82.31 214 SER A C 1
ATOM 1740 O O . SER A 1 214 ? 2.747 -10.119 -21.833 1.00 82.31 214 SER A O 1
ATOM 1742 N N . SER A 1 215 ? 1.039 -10.775 -23.129 1.00 84.12 215 SER A N 1
ATOM 1743 C CA . SER A 1 215 ? 1.822 -10.813 -24.372 1.00 84.12 215 SER A CA 1
ATOM 1744 C C . SER A 1 215 ? 2.231 -9.420 -24.865 1.00 84.12 215 SER A C 1
ATOM 1746 O O . SER A 1 215 ? 3.214 -9.281 -25.593 1.00 84.12 215 SER A O 1
ATOM 1748 N N . CYS A 1 216 ? 1.514 -8.381 -24.427 1.00 87.00 216 CYS A N 1
ATOM 1749 C CA . CYS A 1 216 ? 1.788 -6.988 -24.763 1.00 87.00 216 CYS A CA 1
ATOM 1750 C C . CYS A 1 216 ? 2.782 -6.322 -23.796 1.00 87.00 216 CYS A C 1
ATOM 1752 O O . CYS A 1 216 ? 3.155 -5.164 -23.995 1.00 87.00 216 CYS A O 1
ATOM 1754 N N . PHE A 1 217 ? 3.211 -7.024 -22.742 1.00 94.31 217 PHE A N 1
ATOM 1755 C CA . PHE A 1 217 ? 4.099 -6.460 -21.732 1.00 94.31 217 PHE A CA 1
ATOM 1756 C C . PHE A 1 217 ? 5.529 -6.383 -22.262 1.00 94.31 217 PHE A C 1
ATOM 1758 O O . PHE A 1 217 ? 6.065 -7.331 -22.834 1.00 94.31 217 PHE A O 1
ATOM 1765 N N . ILE A 1 218 ? 6.178 -5.246 -22.029 1.00 96.62 218 ILE A N 1
ATOM 1766 C CA . ILE A 1 218 ? 7.546 -5.008 -22.489 1.00 96.62 218 ILE A CA 1
ATOM 1767 C C . ILE A 1 218 ? 8.496 -5.367 -21.344 1.00 96.62 218 ILE A C 1
ATOM 1769 O O . ILE A 1 218 ? 8.406 -4.733 -20.292 1.00 96.62 218 ILE A O 1
ATOM 1773 N N . PRO A 1 219 ? 9.420 -6.335 -21.501 1.00 97.44 219 PRO A N 1
ATOM 1774 C CA . PRO A 1 219 ? 10.399 -6.652 -20.464 1.00 97.44 219 PRO A CA 1
ATOM 1775 C C . PRO A 1 219 ? 11.161 -5.406 -20.015 1.00 97.44 219 PRO A C 1
ATOM 1777 O O . PRO A 1 219 ? 11.594 -4.619 -20.859 1.00 97.44 219 PRO A O 1
ATOM 1780 N N . LEU A 1 220 ? 11.378 -5.238 -18.706 1.00 96.25 220 LEU A N 1
ATOM 1781 C CA . LEU A 1 220 ? 12.010 -4.030 -18.160 1.00 96.25 220 LEU A CA 1
ATOM 1782 C C . LEU A 1 220 ? 13.393 -3.764 -18.774 1.00 96.25 220 LEU A C 1
ATOM 1784 O O . LEU A 1 220 ? 13.752 -2.617 -19.008 1.00 96.25 220 LEU A O 1
ATOM 1788 N N . ALA A 1 221 ? 14.129 -4.820 -19.135 1.00 94.75 221 ALA A N 1
ATOM 1789 C CA . ALA A 1 221 ? 15.422 -4.726 -19.817 1.00 94.75 221 ALA A CA 1
ATOM 1790 C C . ALA A 1 221 ? 15.373 -4.012 -21.188 1.00 94.75 221 ALA A C 1
ATOM 1792 O O . ALA A 1 221 ? 16.409 -3.577 -21.683 1.00 94.75 221 ALA A O 1
ATOM 1793 N N . GLN A 1 222 ? 14.196 -3.904 -21.814 1.00 96.00 222 GLN A N 1
ATOM 1794 C CA . GLN A 1 222 ? 13.981 -3.175 -23.071 1.00 96.00 222 GLN A CA 1
ATOM 1795 C C . GLN A 1 222 ? 13.491 -1.736 -22.842 1.00 96.00 222 GLN A C 1
ATOM 1797 O O . GLN A 1 222 ? 13.354 -0.965 -23.793 1.00 96.00 222 GLN A O 1
ATOM 1802 N N . VAL A 1 223 ? 13.198 -1.364 -21.595 1.00 95.06 223 VAL A N 1
ATOM 1803 C CA . VAL A 1 223 ? 12.747 -0.023 -21.230 1.00 95.06 223 VAL A CA 1
ATOM 1804 C C . VAL A 1 223 ? 13.970 0.828 -20.924 1.00 95.06 223 VAL A C 1
ATOM 1806 O O . VAL A 1 223 ? 14.807 0.477 -20.097 1.00 95.06 223 VAL A O 1
ATOM 1809 N N . VAL A 1 224 ? 14.070 1.981 -21.581 1.00 92.38 224 VAL A N 1
ATOM 1810 C CA . VAL A 1 224 ? 15.123 2.949 -21.272 1.00 92.38 224 VAL A CA 1
ATOM 1811 C C . VAL A 1 224 ? 14.845 3.532 -19.890 1.00 92.38 224 VAL A C 1
ATOM 1813 O O . VAL A 1 224 ? 13.806 4.159 -19.675 1.00 92.38 224 VAL A O 1
ATOM 1816 N N . LYS A 1 225 ? 15.775 3.325 -18.956 1.00 90.94 225 LYS A N 1
ATOM 1817 C CA . LYS A 1 225 ? 15.722 3.954 -17.636 1.00 90.94 225 LYS A CA 1
ATOM 1818 C C . LYS A 1 225 ? 15.807 5.470 -17.813 1.00 90.94 225 LYS A C 1
ATOM 1820 O O . LYS A 1 225 ? 16.779 5.964 -18.386 1.00 90.94 225 LYS A O 1
ATOM 1825 N N . GLY A 1 226 ? 14.816 6.202 -17.310 1.00 81.81 226 GLY A N 1
ATOM 1826 C CA . GLY A 1 226 ? 14.794 7.667 -17.329 1.00 81.81 226 GLY A CA 1
ATOM 1827 C C . GLY A 1 226 ? 15.689 8.210 -16.233 1.00 81.81 226 GLY A C 1
ATOM 1828 O O . GLY A 1 226 ? 15.225 8.768 -15.245 1.00 81.81 226 GLY A O 1
ATOM 1829 N N . HIS A 1 227 ? 16.978 7.926 -16.367 1.00 67.88 227 HIS A N 1
ATOM 1830 C CA . HIS A 1 227 ? 17.994 8.287 -15.405 1.00 67.88 227 HIS A CA 1
ATOM 1831 C C . HIS A 1 227 ? 18.144 9.800 -15.365 1.00 67.88 227 HIS A C 1
ATOM 1833 O O . HIS A 1 227 ? 18.555 10.415 -16.350 1.00 67.88 227 HIS A O 1
ATOM 1839 N N . VAL A 1 228 ? 17.826 10.380 -14.212 1.00 62.16 228 VAL A N 1
ATOM 1840 C CA . VAL A 1 228 ? 18.082 11.786 -13.962 1.00 62.16 228 VAL A CA 1
ATOM 1841 C C . VAL A 1 228 ? 18.626 11.971 -12.548 1.00 62.16 228 VAL A C 1
ATOM 1843 O O . VAL A 1 228 ? 17.928 12.363 -11.618 1.00 62.16 228 VAL A O 1
ATOM 1846 N N . ASP A 1 229 ? 19.910 11.664 -12.392 1.00 65.00 229 ASP A N 1
ATOM 1847 C CA . ASP A 1 229 ? 20.677 11.834 -11.154 1.00 65.00 229 ASP A CA 1
ATOM 1848 C C . ASP A 1 229 ? 21.072 13.312 -10.938 1.00 65.00 229 ASP A C 1
ATOM 1850 O O . ASP A 1 229 ? 22.238 13.641 -10.723 1.00 65.00 229 ASP A O 1
ATOM 1854 N N . TYR A 1 230 ? 20.109 14.244 -11.003 1.00 63.16 230 TYR A N 1
ATOM 1855 C CA . TYR A 1 230 ? 20.388 15.678 -10.794 1.00 63.16 230 TYR A CA 1
ATOM 1856 C C . TYR A 1 230 ? 20.983 15.977 -9.412 1.00 63.16 230 TYR A C 1
ATOM 1858 O O . TYR A 1 230 ? 21.654 16.990 -9.241 1.00 63.16 230 TYR A O 1
ATOM 1866 N N . PHE A 1 231 ? 20.735 15.109 -8.432 1.00 65.50 231 PHE A N 1
ATOM 1867 C CA . PHE A 1 231 ? 21.166 15.287 -7.050 1.00 65.50 231 PHE A CA 1
ATOM 1868 C C . PHE A 1 231 ? 22.526 14.645 -6.745 1.00 65.50 231 PHE A C 1
ATOM 1870 O O . PHE A 1 231 ? 23.136 14.998 -5.742 1.00 65.50 231 PHE A O 1
ATOM 1877 N N . SER A 1 232 ? 23.042 13.744 -7.591 1.00 67.81 232 SER A N 1
ATOM 1878 C CA . SER A 1 232 ? 24.338 13.085 -7.354 1.00 67.81 232 SER A CA 1
ATOM 1879 C C . SER A 1 232 ? 25.516 14.067 -7.193 1.00 67.81 232 SER A C 1
ATOM 1881 O O . SER A 1 232 ? 26.345 13.828 -6.318 1.00 67.81 232 SER A O 1
ATOM 1883 N N . PRO A 1 233 ? 25.588 15.195 -7.933 1.00 66.06 233 PRO A N 1
ATOM 1884 C CA . PRO A 1 233 ? 26.582 16.244 -7.682 1.00 66.06 233 PRO A CA 1
ATOM 1885 C C . PRO A 1 233 ? 26.347 17.028 -6.379 1.00 66.06 233 PRO A C 1
ATOM 1887 O O . PRO A 1 233 ? 27.290 17.562 -5.810 1.00 66.06 233 PRO A O 1
ATOM 1890 N N . LEU A 1 234 ? 25.102 17.102 -5.896 1.00 65.94 234 LEU A N 1
ATOM 1891 C CA . LEU A 1 234 ? 24.752 17.813 -4.660 1.00 65.94 234 LEU A CA 1
ATOM 1892 C C . LEU A 1 234 ? 25.116 16.991 -3.414 1.00 65.94 234 LEU A C 1
ATOM 1894 O O . LEU A 1 234 ? 25.459 17.559 -2.384 1.00 65.94 234 LEU A O 1
ATOM 1898 N N . LEU A 1 235 ? 25.135 15.656 -3.518 1.00 65.56 235 LEU A N 1
ATOM 1899 C CA . LEU A 1 235 ? 25.533 14.762 -2.421 1.00 65.56 235 LEU A CA 1
ATOM 1900 C C . LEU A 1 235 ? 26.996 14.940 -1.985 1.00 65.56 235 LEU A C 1
ATOM 1902 O O . LEU A 1 235 ? 27.336 14.597 -0.857 1.00 65.56 235 LEU A O 1
ATOM 1906 N N . THR A 1 236 ? 27.872 15.446 -2.860 1.00 62.06 236 THR A N 1
ATOM 1907 C CA . THR A 1 236 ? 29.257 15.784 -2.488 1.00 62.06 236 THR A CA 1
ATOM 1908 C C . THR A 1 236 ? 29.377 17.114 -1.745 1.00 62.06 236 THR A C 1
ATOM 1910 O O . THR A 1 236 ? 30.401 17.344 -1.106 1.00 62.06 236 THR A O 1
ATOM 1913 N N . GLU A 1 237 ? 28.359 17.976 -1.831 1.00 61.22 237 GLU A N 1
ATOM 1914 C CA . GLU A 1 237 ? 28.331 19.314 -1.222 1.00 61.22 237 GLU A CA 1
ATOM 1915 C C . GLU A 1 237 ? 27.462 19.383 0.043 1.00 61.22 237 GLU A C 1
ATOM 1917 O O . GLU A 1 237 ? 27.647 20.281 0.864 1.00 61.22 237 GLU A O 1
ATOM 1922 N N . GLU A 1 238 ? 26.543 18.434 0.241 1.00 58.09 238 GLU A N 1
ATOM 1923 C CA . GLU A 1 238 ? 25.834 18.282 1.509 1.00 58.09 238 GLU A CA 1
ATOM 1924 C C . GLU A 1 238 ? 26.809 17.774 2.582 1.00 58.09 238 GLU A C 1
ATOM 1926 O O . GLU A 1 238 ? 27.059 16.574 2.718 1.00 58.09 238 GLU A O 1
ATOM 1931 N N . GLU A 1 239 ? 27.359 18.701 3.378 1.00 56.78 239 GLU A N 1
ATOM 1932 C CA . GLU A 1 239 ? 27.882 18.358 4.701 1.00 56.78 239 GLU A CA 1
ATOM 1933 C C . GLU A 1 239 ? 26.833 17.493 5.398 1.00 56.78 239 GLU A C 1
ATOM 1935 O O . GLU A 1 239 ? 25.657 17.857 5.443 1.00 56.78 239 GLU A O 1
ATOM 1940 N N . THR A 1 240 ? 27.260 16.327 5.892 1.00 57.62 240 THR A N 1
ATOM 1941 C CA . THR A 1 240 ? 26.424 15.353 6.600 1.00 57.62 240 THR A CA 1
ATOM 1942 C C . THR A 1 240 ? 25.392 16.076 7.450 1.00 57.62 240 THR A C 1
ATOM 1944 O O . THR A 1 240 ? 25.757 16.644 8.482 1.00 57.62 240 THR A O 1
ATOM 1947 N N . ILE A 1 241 ? 24.121 16.066 7.022 1.00 51.84 241 ILE A N 1
ATOM 1948 C CA . ILE A 1 241 ? 23.021 16.549 7.857 1.00 51.84 241 ILE A CA 1
ATOM 1949 C C . ILE A 1 241 ? 23.214 15.831 9.190 1.00 51.84 241 ILE A C 1
ATOM 1951 O O . ILE A 1 241 ? 23.229 14.595 9.172 1.00 51.84 241 ILE A O 1
ATOM 1955 N N . PRO A 1 242 ? 23.441 16.542 10.311 1.00 48.53 242 PRO A N 1
ATOM 1956 C CA . PRO A 1 242 ? 23.746 15.896 11.571 1.00 48.53 242 PRO A CA 1
ATOM 1957 C C . PRO A 1 242 ? 22.601 14.945 11.888 1.00 48.53 242 PRO A C 1
ATOM 1959 O O . PRO A 1 242 ? 21.485 15.357 12.216 1.00 48.53 242 PRO A O 1
ATOM 1962 N N . THR A 1 243 ? 22.858 13.649 11.729 1.00 47.62 243 THR A N 1
ATOM 1963 C CA . THR A 1 243 ? 21.910 12.629 12.118 1.00 47.62 243 THR A CA 1
ATOM 1964 C C . THR A 1 243 ? 21.889 12.682 13.631 1.00 47.62 243 THR A C 1
ATOM 1966 O O . THR A 1 243 ? 22.850 12.322 14.309 1.00 47.62 243 THR A O 1
ATOM 1969 N N . ILE A 1 244 ? 20.793 13.188 14.195 1.00 54.06 244 ILE A N 1
ATOM 1970 C CA . ILE A 1 244 ? 20.508 13.022 15.619 1.00 54.06 244 ILE A CA 1
ATOM 1971 C C . ILE A 1 244 ? 20.165 11.535 15.802 1.00 54.06 244 ILE A C 1
ATOM 1973 O O . ILE A 1 244 ? 19.009 11.153 15.961 1.00 54.06 244 ILE A O 1
ATOM 1977 N N . ASP A 1 245 ? 21.176 10.669 15.699 1.00 52.06 245 ASP A N 1
ATOM 1978 C CA . ASP A 1 245 ? 21.038 9.215 15.825 1.00 52.06 245 ASP A CA 1
ATOM 1979 C C . ASP A 1 245 ? 20.695 8.820 17.268 1.00 52.06 245 ASP A C 1
ATOM 1981 O O . ASP A 1 245 ? 20.152 7.747 17.521 1.00 52.06 245 ASP A O 1
ATOM 1985 N N . ASN A 1 246 ? 20.898 9.745 18.209 1.00 54.84 246 ASN A N 1
ATOM 1986 C CA . ASN A 1 246 ? 20.413 9.651 19.573 1.00 54.84 246 ASN A CA 1
ATOM 1987 C C . ASN A 1 246 ? 19.424 10.788 19.836 1.00 54.84 246 ASN A C 1
ATOM 1989 O O . ASN A 1 246 ? 19.868 11.900 20.135 1.00 54.84 246 ASN A O 1
ATOM 1993 N N . PRO A 1 247 ? 18.097 10.558 19.763 1.00 56.84 247 PRO A N 1
ATOM 1994 C CA . PRO A 1 247 ? 17.168 11.522 20.327 1.00 56.84 247 PRO A CA 1
ATOM 1995 C C . PRO A 1 247 ? 17.576 11.727 21.784 1.00 56.84 247 PRO A C 1
ATOM 1997 O O . PRO A 1 247 ? 17.679 10.759 22.544 1.00 56.84 247 PRO A O 1
ATOM 2000 N N . VAL A 1 248 ? 17.865 12.973 22.157 1.00 63.44 248 VAL A N 1
ATOM 2001 C CA . VAL A 1 248 ? 18.151 13.326 23.546 1.00 63.44 248 VAL A CA 1
ATOM 2002 C C . VAL A 1 248 ? 16.995 12.780 24.381 1.00 63.44 248 VAL A C 1
ATOM 2004 O O . VAL A 1 248 ? 15.839 13.152 24.182 1.00 63.44 248 VAL A O 1
ATOM 2007 N N . LYS A 1 249 ? 17.282 11.817 25.263 1.00 58.09 249 LYS A N 1
ATOM 2008 C CA . LYS A 1 249 ? 16.271 11.271 26.167 1.00 58.09 249 LYS A CA 1
ATOM 2009 C C . LYS A 1 249 ? 15.988 12.335 27.217 1.00 58.09 249 LYS A C 1
ATOM 2011 O O . LYS A 1 249 ? 16.752 12.492 28.165 1.00 58.09 249 LYS A O 1
ATOM 2016 N N . TYR A 1 250 ? 14.905 13.076 27.035 1.00 64.44 250 TYR A N 1
ATOM 2017 C CA . TYR A 1 250 ? 14.432 14.009 28.046 1.00 64.44 250 TYR A CA 1
ATOM 2018 C C . TYR A 1 250 ? 13.811 13.217 29.197 1.00 64.44 250 TYR A C 1
ATOM 2020 O O . TYR A 1 250 ? 12.921 12.389 28.991 1.00 64.44 250 TYR A O 1
ATOM 2028 N N . VAL A 1 251 ? 14.294 13.452 30.415 1.00 72.25 251 VAL A N 1
ATOM 2029 C CA . VAL A 1 251 ? 13.664 12.907 31.619 1.00 72.25 251 VAL A CA 1
ATOM 2030 C C . VAL A 1 251 ? 12.332 13.626 31.795 1.00 72.25 251 VAL A C 1
ATOM 2032 O O . VAL A 1 251 ? 12.301 14.838 31.992 1.00 72.25 251 VAL A O 1
ATOM 2035 N N . SER A 1 252 ? 11.229 12.885 31.693 1.00 71.12 252 SER A N 1
ATOM 2036 C CA . SER A 1 252 ? 9.902 13.431 31.964 1.00 71.12 252 SER A CA 1
ATOM 2037 C C . SER A 1 252 ? 9.746 13.663 33.467 1.00 71.12 252 SER A C 1
ATOM 2039 O O . SER A 1 252 ? 10.001 12.767 34.272 1.00 71.12 252 SER A O 1
ATOM 2041 N N . SER A 1 253 ? 9.340 14.870 33.844 1.00 74.88 253 SER A N 1
ATOM 2042 C CA . SER A 1 253 ? 9.001 15.248 35.213 1.00 74.88 253 SER A CA 1
ATOM 2043 C C . SER A 1 253 ? 7.671 15.999 35.225 1.00 74.88 253 SER A C 1
ATOM 2045 O O . SER A 1 253 ? 7.179 16.444 34.184 1.00 74.88 253 SER A O 1
ATOM 2047 N N . ASN A 1 254 ? 7.063 16.125 36.406 1.00 72.25 254 ASN A N 1
ATOM 2048 C CA . ASN A 1 254 ? 5.846 16.915 36.552 1.00 72.25 254 ASN A CA 1
ATOM 2049 C C . ASN A 1 254 ? 6.125 18.381 36.195 1.00 72.25 254 ASN A C 1
ATOM 2051 O O . ASN A 1 254 ? 6.962 19.034 36.817 1.00 72.25 254 ASN A O 1
ATOM 2055 N N . TYR A 1 255 ? 5.388 18.892 35.213 1.00 62.94 255 TYR A N 1
ATOM 2056 C CA . TYR A 1 255 ? 5.447 20.285 34.791 1.00 62.94 255 TYR A CA 1
ATOM 2057 C C . TYR A 1 255 ? 4.630 21.159 35.747 1.00 62.94 255 TYR A C 1
ATOM 2059 O O . TYR A 1 255 ? 3.480 20.837 36.049 1.00 62.94 255 TYR A O 1
ATOM 2067 N N . ASN A 1 256 ? 5.210 22.265 36.220 1.00 68.94 256 ASN A N 1
ATOM 2068 C CA . ASN A 1 256 ? 4.497 23.262 37.017 1.00 68.94 256 ASN A CA 1
ATOM 2069 C C . ASN A 1 256 ? 4.166 24.481 36.138 1.00 68.94 256 ASN A C 1
ATOM 2071 O O . ASN A 1 256 ? 5.062 25.290 35.887 1.00 68.94 256 ASN A O 1
ATOM 2075 N N . PRO A 1 257 ? 2.904 24.655 35.702 1.00 59.78 257 PRO A N 1
ATOM 2076 C CA . PRO A 1 257 ? 2.520 25.739 34.795 1.00 59.78 257 PRO A CA 1
ATOM 2077 C C . PRO A 1 257 ? 2.868 27.134 35.326 1.00 59.78 257 PRO A C 1
ATOM 2079 O O . PRO A 1 257 ? 3.235 28.018 34.560 1.00 59.78 257 PRO A O 1
ATOM 2082 N N . ASN A 1 258 ? 2.832 27.321 36.650 1.00 68.81 258 ASN A N 1
ATOM 2083 C CA . ASN A 1 258 ? 3.082 28.620 37.275 1.00 68.81 258 ASN A CA 1
ATOM 2084 C C . ASN A 1 258 ? 4.560 29.039 37.230 1.00 68.81 258 ASN A C 1
ATOM 2086 O O . ASN A 1 258 ? 4.853 30.228 37.291 1.00 68.81 258 ASN A O 1
ATOM 2090 N N . LEU A 1 259 ? 5.492 28.084 37.131 1.00 67.00 259 LEU A N 1
ATOM 2091 C CA . LEU A 1 259 ? 6.932 28.367 37.030 1.00 67.00 259 LEU A CA 1
ATOM 2092 C C . LEU A 1 259 ? 7.388 28.609 35.585 1.00 67.00 259 LEU A C 1
ATOM 2094 O O . LEU A 1 259 ? 8.532 28.992 35.358 1.00 67.00 259 LEU A O 1
ATOM 2098 N N . HIS A 1 260 ? 6.502 28.385 34.615 1.00 65.12 260 HIS A N 1
ATOM 2099 C CA . HIS A 1 260 ? 6.824 28.380 33.191 1.00 65.12 260 HIS A CA 1
ATOM 2100 C C . HIS A 1 260 ? 5.828 29.210 32.365 1.00 65.12 260 HIS A C 1
ATOM 2102 O O . HIS A 1 260 ? 5.619 28.929 31.189 1.00 65.12 260 HIS A O 1
ATOM 2108 N N . LEU A 1 261 ? 5.233 30.242 32.981 1.00 57.44 261 LEU A N 1
ATOM 2109 C CA . LEU A 1 261 ? 4.252 31.147 32.359 1.00 57.44 261 LEU A CA 1
ATOM 2110 C C . LEU A 1 261 ? 4.802 31.891 31.130 1.00 57.44 261 LEU A C 1
ATOM 2112 O O . LEU A 1 261 ? 4.035 32.290 30.259 1.00 57.44 261 LEU A O 1
ATOM 2116 N N . ILE A 1 262 ? 6.122 32.079 31.066 1.00 58.03 262 ILE A N 1
ATOM 2117 C CA . ILE A 1 262 ? 6.834 32.620 29.908 1.00 58.03 262 ILE A CA 1
ATOM 2118 C C . ILE A 1 262 ? 7.945 31.626 29.585 1.00 58.03 262 ILE A C 1
ATOM 2120 O O . ILE A 1 262 ? 8.895 31.481 30.354 1.00 58.03 262 ILE A O 1
ATOM 2124 N N . ASN A 1 263 ? 7.806 30.918 28.468 1.00 60.28 263 ASN A N 1
ATOM 2125 C CA . ASN A 1 263 ? 8.798 29.962 28.000 1.00 60.28 263 ASN A CA 1
ATOM 2126 C C . ASN A 1 263 ? 9.061 30.204 26.514 1.00 60.28 263 ASN A C 1
ATOM 2128 O O . ASN A 1 263 ? 8.381 29.655 25.645 1.00 60.28 263 ASN A O 1
ATOM 2132 N N . ILE A 1 264 ? 10.044 31.060 26.233 1.00 59.06 264 ILE A N 1
ATOM 2133 C CA . ILE A 1 264 ? 10.496 31.325 24.868 1.00 59.06 264 ILE A CA 1
ATOM 2134 C C . ILE A 1 264 ? 11.244 30.079 24.403 1.00 59.06 264 ILE A C 1
ATOM 2136 O O . ILE A 1 264 ? 12.397 29.851 24.764 1.00 59.06 264 ILE A O 1
ATOM 2140 N N . ASN A 1 265 ? 10.551 29.238 23.644 1.00 56.62 265 ASN A N 1
ATOM 2141 C CA . ASN A 1 265 ? 11.108 27.990 23.133 1.00 56.62 265 ASN A CA 1
ATOM 2142 C C . ASN A 1 265 ? 11.691 28.154 21.727 1.00 56.62 265 ASN A C 1
ATOM 2144 O O . ASN A 1 265 ? 12.533 27.358 21.314 1.00 56.62 265 ASN A O 1
ATOM 2148 N N . SER A 1 266 ? 11.263 29.185 21.002 1.00 56.12 266 SER A N 1
ATOM 2149 C CA . SER A 1 266 ? 11.747 29.479 19.666 1.00 56.12 266 SER A CA 1
ATOM 2150 C C . SER A 1 266 ? 11.635 30.966 19.367 1.00 56.12 266 SER A C 1
ATOM 2152 O O . SER A 1 266 ? 10.732 31.676 19.812 1.00 56.12 266 SER A O 1
ATOM 2154 N N . TRP A 1 267 ? 12.607 31.440 18.611 1.00 55.31 267 TRP A N 1
ATOM 2155 C CA . TRP A 1 267 ? 12.637 32.770 18.044 1.00 55.31 267 TRP A CA 1
ATOM 2156 C C . TRP A 1 267 ? 13.133 32.615 16.619 1.00 55.31 267 TRP A C 1
ATOM 2158 O O . TRP A 1 267 ? 13.982 31.764 16.339 1.00 55.31 267 TRP A O 1
ATOM 2168 N N . LEU A 1 268 ? 12.578 33.400 15.711 1.00 49.62 268 LEU A N 1
ATOM 2169 C CA . LEU A 1 268 ? 13.062 33.441 14.345 1.00 49.62 268 LEU A CA 1
ATOM 2170 C C . LEU A 1 268 ? 13.085 34.881 13.864 1.00 49.62 268 LEU A C 1
ATOM 2172 O O . LEU A 1 268 ? 12.175 35.669 14.124 1.00 49.62 268 LEU A O 1
ATOM 2176 N N . ILE A 1 269 ? 14.163 35.217 13.168 1.00 50.91 269 ILE A N 1
ATOM 2177 C CA . ILE A 1 269 ? 14.229 36.434 12.374 1.00 50.91 269 ILE A CA 1
ATOM 2178 C C . ILE A 1 269 ? 13.603 36.065 11.043 1.00 50.91 269 ILE A C 1
ATOM 2180 O O . ILE A 1 269 ? 14.131 35.221 10.318 1.00 50.91 269 ILE A O 1
ATOM 2184 N N . ASN A 1 270 ? 12.450 36.656 10.764 1.00 47.53 270 ASN A N 1
ATOM 2185 C CA . ASN A 1 270 ? 11.674 36.367 9.583 1.00 47.53 270 ASN A CA 1
ATOM 2186 C C . ASN A 1 270 ? 11.899 37.465 8.542 1.00 47.53 270 ASN A C 1
ATOM 2188 O O . ASN A 1 270 ? 11.290 38.533 8.630 1.00 47.53 270 ASN A O 1
ATOM 2192 N N . PRO A 1 271 ? 12.736 37.252 7.517 1.00 44.47 271 PRO A N 1
ATOM 2193 C CA . PRO A 1 271 ? 12.731 38.111 6.345 1.00 44.47 271 PRO A CA 1
ATOM 2194 C C . PRO A 1 271 ? 11.560 37.702 5.432 1.00 44.47 271 PRO A C 1
ATOM 2196 O O . PRO A 1 271 ? 11.779 37.297 4.292 1.00 44.47 271 PRO A O 1
ATOM 2199 N N . ILE A 1 272 ? 10.314 37.716 5.924 1.00 46.72 272 ILE A N 1
ATOM 2200 C CA . ILE A 1 272 ? 9.161 37.212 5.161 1.00 46.72 272 ILE A CA 1
ATOM 2201 C C . ILE A 1 272 ? 8.377 38.335 4.475 1.00 46.72 272 ILE A C 1
ATOM 2203 O O . ILE A 1 272 ? 8.012 39.352 5.054 1.00 46.72 272 ILE A O 1
ATOM 2207 N N . THR A 1 273 ? 8.102 38.089 3.193 1.00 40.16 273 THR A N 1
ATOM 2208 C CA . THR A 1 273 ? 7.005 38.675 2.417 1.00 40.16 273 THR A CA 1
ATOM 2209 C C . THR A 1 273 ? 5.685 38.103 2.947 1.00 40.16 273 THR A C 1
ATOM 2211 O O . THR A 1 273 ? 5.576 36.886 3.063 1.00 40.16 273 THR A O 1
ATOM 2214 N N . PRO A 1 274 ? 4.675 38.918 3.288 1.00 37.94 274 PRO A N 1
ATOM 2215 C CA . PRO A 1 274 ? 3.535 38.489 4.098 1.00 37.94 274 PRO A CA 1
ATOM 2216 C C . PRO A 1 274 ? 2.650 37.487 3.339 1.00 37.94 274 PRO A C 1
ATOM 2218 O O . PRO A 1 274 ? 1.738 37.872 2.617 1.00 37.94 274 PRO A O 1
ATOM 2221 N N . VAL A 1 275 ? 2.934 36.189 3.474 1.00 34.47 275 VAL A N 1
ATOM 2222 C CA . VAL A 1 275 ? 2.102 35.098 2.925 1.00 34.47 275 VAL A CA 1
ATOM 2223 C C . VAL A 1 275 ? 1.806 34.011 3.969 1.00 34.47 275 VAL A C 1
ATOM 2225 O O . VAL A 1 275 ? 0.984 33.137 3.727 1.00 34.47 275 VAL A O 1
ATOM 2228 N N . MET A 1 276 ? 2.382 34.063 5.174 1.00 35.00 276 MET A N 1
ATOM 2229 C CA . MET A 1 276 ? 2.139 33.035 6.199 1.00 35.00 276 MET A CA 1
ATOM 2230 C C . MET A 1 276 ? 1.753 33.599 7.566 1.00 35.00 276 MET A C 1
ATOM 2232 O O . MET A 1 276 ? 2.318 33.231 8.588 1.00 35.00 276 MET A O 1
ATOM 2236 N N . VAL A 1 277 ? 0.719 34.439 7.592 1.00 35.59 277 VAL A N 1
ATOM 2237 C CA . VAL A 1 277 ? -0.142 34.563 8.775 1.00 35.59 277 VAL A CA 1
ATOM 2238 C C . VAL A 1 277 ? -1.582 34.404 8.297 1.00 35.59 277 VAL A C 1
ATOM 2240 O O . VAL A 1 277 ? -2.185 35.337 7.782 1.00 35.59 277 VAL A O 1
ATOM 2243 N N . GLY A 1 278 ? -2.108 33.186 8.416 1.00 33.50 278 GLY A N 1
ATOM 2244 C CA . GLY A 1 278 ? -3.518 32.888 8.179 1.00 33.50 278 GLY A CA 1
ATOM 2245 C C . GLY A 1 278 ? -3.873 32.595 6.723 1.00 33.50 278 GLY A C 1
ATOM 2246 O O . GLY A 1 278 ? -4.182 33.482 5.931 1.00 33.50 278 GLY A O 1
ATOM 2247 N N . SER A 1 279 ? -3.954 31.308 6.406 1.00 30.20 279 SER A N 1
ATOM 2248 C CA . SER A 1 279 ? -4.830 30.790 5.361 1.00 30.20 279 SER A CA 1
ATOM 2249 C C . SER A 1 279 ? -6.295 31.109 5.703 1.00 30.20 279 SER A C 1
ATOM 2251 O O . SER A 1 279 ? -7.012 30.211 6.117 1.00 30.20 279 SER A O 1
ATOM 2253 N N . GLU A 1 280 ? -6.724 32.375 5.616 1.00 30.75 280 GLU A N 1
ATOM 2254 C CA . GLU A 1 280 ? -8.149 32.752 5.687 1.00 30.75 280 GLU A CA 1
ATOM 2255 C C . GLU A 1 280 ? -8.503 34.188 5.238 1.00 30.75 280 GLU A C 1
ATOM 2257 O O . GLU A 1 280 ? -9.671 34.562 5.296 1.00 30.75 280 GLU A O 1
ATOM 2262 N N . VAL A 1 281 ? -7.574 34.997 4.706 1.00 29.67 281 VAL A N 1
ATOM 2263 C CA . VAL A 1 281 ? -7.924 36.334 4.174 1.00 29.67 281 VAL A CA 1
ATOM 2264 C C . VAL A 1 281 ? -7.578 36.451 2.690 1.00 29.67 281 VAL A C 1
ATOM 2266 O O . VAL A 1 281 ? -6.626 37.114 2.294 1.00 29.67 281 VAL A O 1
ATOM 2269 N N . PHE A 1 282 ? -8.400 35.834 1.841 1.00 29.48 282 PHE A N 1
ATOM 2270 C CA . PHE A 1 282 ? -8.577 36.324 0.474 1.00 29.48 282 PHE A CA 1
ATOM 2271 C C . PHE A 1 282 ? -9.643 37.421 0.501 1.00 29.48 282 PHE A C 1
ATOM 2273 O O . PHE A 1 282 ? -10.833 37.132 0.395 1.00 29.48 282 PHE A O 1
ATOM 2280 N N . ASN A 1 283 ? -9.236 38.687 0.630 1.00 27.77 283 ASN A N 1
ATOM 2281 C CA . ASN A 1 283 ? -10.032 39.767 0.057 1.00 27.77 283 ASN A CA 1
ATOM 2282 C C . ASN A 1 283 ? -9.184 40.975 -0.361 1.00 27.77 283 ASN A C 1
ATOM 2284 O O . ASN A 1 283 ? -8.182 41.326 0.253 1.00 27.77 283 ASN A O 1
ATOM 2288 N N . SER A 1 284 ? -9.621 41.554 -1.469 1.00 34.03 284 SER A N 1
ATOM 2289 C CA . SER A 1 284 ? -8.987 42.485 -2.393 1.00 34.03 284 SER A CA 1
ATOM 2290 C C . SER A 1 284 ? -8.410 43.767 -1.786 1.00 34.03 284 SER A C 1
ATOM 2292 O O . SER A 1 284 ? -9.161 44.545 -1.194 1.00 34.03 284 SER A O 1
ATOM 2294 N N . SER A 1 285 ? -7.118 44.018 -2.050 1.00 35.50 285 SER A N 1
ATOM 2295 C CA . SER A 1 285 ? -6.470 45.301 -2.436 1.00 35.50 285 SER A CA 1
ATOM 2296 C C . SER A 1 285 ? -4.960 45.235 -2.124 1.00 35.50 285 SER A C 1
ATOM 2298 O O . SER A 1 285 ? -4.467 45.930 -1.238 1.00 35.50 285 SER A O 1
ATOM 2300 N N . ILE A 1 286 ? -4.214 44.357 -2.808 1.00 38.53 286 ILE A N 1
ATOM 2301 C CA . ILE A 1 286 ? -2.794 44.061 -2.514 1.00 38.53 286 ILE A CA 1
ATOM 2302 C C . ILE A 1 286 ? -1.876 44.747 -3.535 1.00 38.53 286 ILE A C 1
ATOM 2304 O O . ILE A 1 286 ? -1.144 44.087 -4.257 1.00 38.53 286 ILE A O 1
ATOM 2308 N N . ASP A 1 287 ? -1.895 46.080 -3.593 1.00 36.62 287 ASP A N 1
ATOM 2309 C CA . ASP A 1 287 ? -0.989 46.825 -4.489 1.00 36.62 287 ASP A CA 1
ATOM 2310 C C . ASP A 1 287 ? -0.030 47.786 -3.761 1.00 36.62 287 ASP A C 1
ATOM 2312 O O . ASP A 1 287 ? 0.705 48.525 -4.411 1.00 36.62 287 ASP A O 1
ATOM 2316 N N . LYS A 1 288 ? 0.023 47.799 -2.416 1.00 36.47 288 LYS A N 1
ATOM 2317 C CA . LYS A 1 288 ? 0.885 48.758 -1.679 1.00 36.47 288 LYS A CA 1
ATOM 2318 C C . LYS A 1 288 ? 1.699 48.232 -0.488 1.00 36.47 288 LYS A C 1
ATOM 2320 O O . LYS A 1 288 ? 2.298 49.039 0.208 1.00 36.47 288 LYS A O 1
ATOM 2325 N N . LEU A 1 289 ? 1.787 46.922 -0.254 1.00 38.38 289 LEU A N 1
ATOM 2326 C CA . LEU A 1 289 ? 2.445 46.369 0.951 1.00 38.38 289 LEU A CA 1
ATOM 2327 C C . LEU A 1 289 ? 3.674 45.488 0.676 1.00 38.38 289 LEU A C 1
ATOM 2329 O O . LEU A 1 289 ? 4.094 44.711 1.529 1.00 38.38 289 LEU A O 1
ATOM 2333 N N . PHE A 1 290 ? 4.303 45.635 -0.490 1.00 38.50 290 PHE A N 1
ATOM 2334 C CA . PHE A 1 290 ? 5.564 44.957 -0.799 1.00 38.50 290 PHE A CA 1
ATOM 2335 C C . PHE A 1 290 ? 6.777 45.775 -0.334 1.00 38.50 290 PHE A C 1
ATOM 2337 O O . PHE A 1 290 ? 7.591 46.201 -1.149 1.00 38.50 290 PHE A O 1
ATOM 2344 N N . PHE A 1 291 ? 6.924 45.972 0.977 1.00 41.31 291 PHE A N 1
ATOM 2345 C CA . PHE A 1 291 ? 8.207 46.377 1.553 1.00 41.31 291 PHE A CA 1
ATOM 2346 C C . PHE A 1 291 ? 8.721 45.276 2.477 1.00 41.31 291 PHE A C 1
ATOM 2348 O O . PHE A 1 291 ? 8.028 44.825 3.385 1.00 41.31 291 PHE A O 1
ATOM 2355 N N . LYS A 1 292 ? 9.944 44.810 2.190 1.00 48.12 292 LYS A N 1
ATOM 2356 C CA . LYS A 1 292 ? 10.709 43.881 3.027 1.00 48.12 292 LYS A CA 1
ATOM 2357 C C . LYS A 1 292 ? 11.023 44.581 4.345 1.00 48.12 292 LYS A C 1
ATOM 2359 O O . LYS A 1 292 ? 11.961 45.371 4.401 1.00 48.12 292 LYS A O 1
ATOM 2364 N N . VAL A 1 293 ? 10.249 44.296 5.381 1.00 51.94 293 VAL A N 1
ATOM 2365 C CA . VAL A 1 293 ? 10.557 44.726 6.741 1.00 51.94 293 VAL A CA 1
ATOM 2366 C C . VAL A 1 293 ? 11.071 43.503 7.500 1.00 51.94 293 VAL A C 1
ATOM 2368 O O . VAL A 1 293 ? 10.388 42.480 7.487 1.00 51.94 293 VAL A O 1
ATOM 2371 N N . PRO A 1 294 ? 12.267 43.547 8.115 1.00 49.75 294 PRO A N 1
ATOM 2372 C CA . PRO A 1 294 ? 12.696 42.469 8.993 1.00 49.75 294 PRO A CA 1
ATOM 2373 C C . PRO A 1 294 ? 11.734 42.388 10.181 1.00 49.75 294 PRO A C 1
ATOM 2375 O O . PRO A 1 294 ? 11.543 43.371 10.898 1.00 49.75 294 PRO A O 1
ATOM 2378 N N . GLU A 1 295 ? 11.125 41.220 10.369 1.00 53.09 295 GLU A N 1
ATOM 2379 C CA . GLU A 1 295 ? 10.257 40.942 11.505 1.00 53.09 295 GLU A CA 1
ATOM 2380 C C . GLU A 1 295 ? 10.987 40.001 12.466 1.00 53.09 295 GLU A C 1
ATOM 2382 O O . GLU A 1 295 ? 11.459 38.934 12.067 1.00 53.09 295 GLU A O 1
ATOM 2387 N N . ILE A 1 296 ? 11.109 40.389 13.735 1.00 54.84 296 ILE A N 1
ATOM 2388 C CA . ILE A 1 296 ? 11.529 39.449 14.779 1.00 54.84 296 ILE A CA 1
ATOM 2389 C C . ILE A 1 296 ? 10.254 38.875 15.370 1.00 54.84 296 ILE A C 1
ATOM 2391 O O . ILE A 1 296 ? 9.450 39.617 15.935 1.00 54.84 296 ILE A O 1
ATOM 2395 N N . VAL A 1 297 ? 10.087 37.559 15.247 1.00 53.59 297 VAL A N 1
ATOM 2396 C CA . VAL A 1 297 ? 8.939 36.840 15.795 1.00 53.59 297 VAL A CA 1
ATOM 2397 C C . VAL A 1 297 ? 9.417 35.919 16.913 1.00 53.59 297 VAL A C 1
ATOM 2399 O O . VAL A 1 297 ? 10.259 35.038 16.715 1.00 53.59 297 VAL A O 1
ATOM 2402 N N . LEU A 1 298 ? 8.878 36.137 18.107 1.00 49.91 298 LEU A N 1
ATOM 2403 C CA . LEU A 1 298 ? 9.071 35.299 19.281 1.00 49.91 298 LEU A CA 1
ATOM 2404 C C . LEU A 1 298 ? 7.834 34.430 19.473 1.00 49.91 298 LEU A C 1
ATOM 2406 O O . LEU A 1 298 ? 6.720 34.940 19.613 1.00 49.91 298 LEU A O 1
ATOM 2410 N N . PHE A 1 299 ? 8.050 33.122 19.553 1.00 51.12 299 PHE A N 1
ATOM 2411 C CA . PHE A 1 299 ? 7.008 32.171 19.900 1.00 51.12 299 PHE A CA 1
ATOM 2412 C C . PHE A 1 299 ? 7.216 31.746 21.348 1.00 51.12 299 PHE A C 1
ATOM 2414 O O . PHE A 1 299 ? 8.236 31.163 21.727 1.00 51.12 299 PHE A O 1
ATOM 2421 N N . SER A 1 300 ? 6.228 32.057 22.174 1.00 51.06 300 SER A N 1
ATOM 2422 C CA . SER A 1 300 ? 6.137 31.532 23.524 1.00 51.06 300 SER A CA 1
ATOM 2423 C C . SER A 1 300 ? 4.949 30.604 23.566 1.00 51.06 300 SER A C 1
ATOM 2425 O O . SER A 1 300 ? 3.817 31.043 23.385 1.00 51.06 300 SER A O 1
ATOM 2427 N N . SER A 1 301 ? 5.202 29.344 23.880 1.00 53.94 301 SER A N 1
ATOM 2428 C CA . SER A 1 301 ? 4.134 28.427 24.230 1.00 53.94 301 SER A CA 1
ATOM 2429 C C . SER A 1 301 ? 4.419 27.720 25.530 1.00 53.94 301 SER A C 1
ATOM 2431 O O . SER A 1 301 ? 5.580 27.483 25.894 1.00 53.94 301 SER A O 1
ATOM 2433 N N . ASP A 1 302 ? 3.354 27.401 26.256 1.00 51.00 302 ASP A N 1
ATOM 2434 C CA . ASP A 1 302 ? 3.497 26.433 27.325 1.00 51.00 302 ASP A CA 1
ATOM 2435 C C . ASP A 1 302 ? 3.908 25.079 26.718 1.00 51.00 302 ASP A C 1
ATOM 2437 O O . ASP A 1 302 ? 3.692 24.782 25.540 1.00 51.00 302 ASP A O 1
ATOM 2441 N N . TYR A 1 303 ? 4.570 24.235 27.509 1.00 46.81 303 TYR A N 1
ATOM 2442 C CA . TYR A 1 303 ? 5.124 22.975 26.992 1.00 46.81 303 TYR A CA 1
ATOM 2443 C C . TYR A 1 303 ? 4.044 22.053 26.388 1.00 46.81 303 TYR A C 1
ATOM 2445 O O . TYR A 1 303 ? 4.331 21.194 25.551 1.00 46.81 303 TYR A O 1
ATOM 2453 N N . LEU A 1 304 ? 2.795 22.258 26.808 1.00 46.00 304 LEU A N 1
ATOM 2454 C CA . LEU A 1 304 ? 1.621 21.487 26.430 1.00 46.00 304 LEU A CA 1
ATOM 2455 C C . LEU A 1 304 ? 0.976 21.977 25.118 1.00 46.00 304 LEU A C 1
ATOM 2457 O O . LEU A 1 304 ? 0.183 21.231 24.547 1.00 46.00 304 LEU A O 1
ATOM 2461 N N . GLY A 1 305 ? 1.356 23.160 24.610 1.00 48.34 305 GLY A N 1
ATOM 2462 C CA . GLY A 1 305 ? 0.758 23.775 23.419 1.00 48.34 305 GLY A CA 1
ATOM 2463 C C . GLY A 1 305 ? -0.700 24.188 23.633 1.00 48.34 305 GLY A C 1
ATOM 2464 O O . GLY A 1 305 ? -1.497 24.113 22.711 1.00 48.34 305 GLY A O 1
ATOM 2465 N N . LEU A 1 306 ? -1.068 24.514 24.872 1.00 46.28 306 LEU A N 1
ATOM 2466 C CA . LEU A 1 306 ? -2.396 24.986 25.270 1.00 46.28 306 LEU A CA 1
ATOM 2467 C C . LEU A 1 306 ? -2.506 26.512 25.191 1.00 46.28 306 LEU A C 1
ATOM 2469 O O . LEU A 1 306 ? -3.612 27.043 25.117 1.00 46.28 306 LEU A O 1
ATOM 2473 N N . MET A 1 307 ? -1.377 27.219 25.276 1.00 46.94 307 MET A N 1
ATOM 2474 C CA . MET A 1 307 ? -1.312 28.671 25.145 1.00 46.94 307 MET A CA 1
ATOM 2475 C C . MET A 1 307 ? -0.153 29.041 24.233 1.00 46.94 307 MET A C 1
ATOM 2477 O O . MET A 1 307 ? 0.999 28.974 24.656 1.00 46.94 307 MET A O 1
ATOM 2481 N N . ASP A 1 308 ? -0.469 29.492 23.024 1.00 51.44 308 ASP A N 1
ATOM 2482 C CA . ASP A 1 308 ? 0.503 30.037 22.085 1.00 51.44 308 ASP A CA 1
ATOM 2483 C C . ASP A 1 308 ? 0.392 31.565 22.082 1.00 51.44 308 ASP A C 1
ATOM 2485 O O . ASP A 1 308 ? -0.654 32.136 21.772 1.00 51.44 308 ASP A O 1
ATOM 2489 N N . ASN A 1 309 ? 1.482 32.237 22.446 1.00 52.38 309 ASN A N 1
ATOM 2490 C CA . ASN A 1 309 ? 1.646 33.675 22.299 1.00 52.38 309 ASN A CA 1
ATOM 2491 C C . ASN A 1 309 ? 2.717 33.927 21.246 1.00 52.38 309 ASN A C 1
ATOM 2493 O O . ASN A 1 309 ? 3.871 33.520 21.396 1.00 52.38 309 ASN A O 1
ATOM 2497 N N . THR A 1 310 ? 2.332 34.638 20.197 1.00 52.56 310 THR A N 1
ATOM 2498 C CA . THR A 1 310 ? 3.269 35.168 19.215 1.00 52.56 310 THR A CA 1
ATOM 2499 C C . THR A 1 310 ? 3.485 36.633 19.536 1.00 52.56 310 THR A C 1
ATOM 2501 O O . THR A 1 310 ? 2.528 37.407 19.524 1.00 52.56 310 THR A O 1
ATOM 2504 N N . PHE A 1 311 ? 4.721 37.014 19.832 1.00 54.69 311 PHE A N 1
ATOM 2505 C CA . PHE A 1 311 ? 5.126 38.413 19.901 1.00 54.69 311 PHE A CA 1
ATOM 2506 C C . PHE A 1 311 ? 5.909 38.724 18.646 1.00 54.69 311 PHE A C 1
ATOM 2508 O O . PHE A 1 311 ? 6.801 37.966 18.275 1.00 54.69 311 PHE A O 1
ATOM 2515 N N . TYR A 1 312 ? 5.593 39.830 18.000 1.00 52.31 312 TYR A N 1
ATOM 2516 C CA . TYR A 1 312 ? 6.309 40.232 16.807 1.00 52.31 312 TYR A CA 1
ATOM 2517 C C . TYR A 1 312 ? 6.617 41.717 16.843 1.00 52.31 312 TYR A C 1
ATOM 2519 O O . TYR A 1 312 ? 5.887 42.523 17.428 1.00 52.31 312 TYR A O 1
ATOM 2527 N N . THR A 1 313 ? 7.731 42.069 16.218 1.00 55.31 313 THR A N 1
ATOM 2528 C CA . THR A 1 313 ? 8.108 43.455 15.985 1.00 55.31 313 THR A CA 1
ATOM 2529 C C . THR A 1 313 ? 8.524 43.636 14.541 1.00 55.31 313 THR A C 1
ATOM 2531 O O . THR A 1 313 ? 9.236 42.796 13.992 1.00 55.31 313 THR A O 1
ATOM 2534 N N . HIS A 1 314 ? 8.068 44.725 13.931 1.00 55.69 314 HIS A N 1
ATOM 2535 C CA . HIS A 1 314 ? 8.431 45.102 12.573 1.00 55.69 314 HIS A CA 1
ATOM 2536 C C . HIS A 1 314 ? 8.876 46.565 12.547 1.00 55.69 314 HIS A C 1
ATOM 2538 O O . HIS A 1 314 ? 8.326 47.413 13.250 1.00 55.69 314 HIS A O 1
ATOM 2544 N N . TYR A 1 315 ? 9.892 46.864 11.743 1.00 51.97 315 TYR A N 1
ATOM 2545 C CA . TYR A 1 315 ? 10.390 48.224 11.578 1.00 51.97 315 TYR A CA 1
ATOM 2546 C C . TYR A 1 315 ? 9.536 49.013 10.577 1.00 51.97 315 TYR A C 1
ATOM 2548 O O . TYR A 1 315 ? 9.528 48.746 9.375 1.00 51.97 315 TYR A O 1
ATOM 2556 N N . ASN A 1 316 ? 8.810 50.007 11.067 1.00 52.88 316 ASN A N 1
ATOM 2557 C CA . ASN A 1 316 ? 8.005 50.899 10.254 1.00 52.88 316 ASN A CA 1
ATOM 2558 C C . ASN A 1 316 ? 8.902 51.942 9.577 1.00 52.88 316 ASN A C 1
ATOM 2560 O O . ASN A 1 316 ? 9.356 52.889 10.218 1.00 52.88 316 ASN A O 1
ATOM 2564 N N . ILE A 1 317 ? 9.145 51.768 8.276 1.00 52.16 317 ILE A N 1
ATOM 2565 C CA . ILE A 1 317 ? 10.036 52.635 7.490 1.00 52.16 317 ILE A CA 1
ATOM 2566 C C . ILE A 1 317 ? 9.487 54.066 7.403 1.00 52.16 317 ILE A C 1
ATOM 2568 O O . ILE A 1 317 ? 10.256 55.015 7.497 1.00 52.16 317 ILE A O 1
ATOM 2572 N N . ASP A 1 318 ? 8.166 54.236 7.290 1.00 52.84 318 ASP A N 1
ATOM 2573 C CA . ASP A 1 318 ? 7.543 55.562 7.160 1.00 52.84 318 ASP A CA 1
ATOM 2574 C C . ASP A 1 318 ? 7.635 56.383 8.454 1.00 52.84 318 ASP A C 1
ATOM 2576 O O . ASP A 1 318 ? 7.604 57.614 8.425 1.00 52.84 318 ASP A O 1
ATOM 2580 N N . ARG A 1 319 ? 7.713 55.702 9.603 1.00 54.47 319 ARG A N 1
ATOM 2581 C CA . ARG A 1 319 ? 7.823 56.323 10.931 1.00 54.47 319 ARG A CA 1
ATOM 2582 C C . ARG A 1 319 ? 9.230 56.256 11.521 1.00 54.47 319 ARG A C 1
ATOM 2584 O O . ARG A 1 319 ? 9.430 56.800 12.602 1.00 54.47 319 ARG A O 1
ATOM 2591 N N . GLU A 1 320 ? 10.158 55.575 10.850 1.00 58.31 320 GLU A N 1
ATOM 2592 C CA . GLU A 1 320 ? 11.505 55.241 11.333 1.00 58.31 320 GLU A CA 1
ATOM 2593 C C . GLU A 1 320 ? 11.528 54.613 12.748 1.00 58.31 320 GLU A C 1
ATOM 2595 O O . GLU A 1 320 ? 12.460 54.822 13.528 1.00 58.31 320 GLU A O 1
ATOM 2600 N N . LEU A 1 321 ? 10.508 53.821 13.100 1.00 50.28 321 LEU A N 1
ATOM 2601 C CA . LEU A 1 321 ? 10.294 53.275 14.449 1.00 50.28 321 LEU A CA 1
ATOM 2602 C C . LEU A 1 321 ? 9.904 51.793 14.411 1.00 50.28 321 LEU A C 1
ATOM 2604 O O . LEU A 1 321 ? 9.327 51.318 13.440 1.00 50.28 321 LEU A O 1
ATOM 2608 N N . TRP A 1 322 ? 10.182 51.061 15.491 1.00 50.69 322 TRP A N 1
ATOM 2609 C CA . TRP A 1 322 ? 9.715 49.682 15.660 1.00 50.69 322 TRP A CA 1
ATOM 2610 C C . TRP A 1 322 ? 8.279 49.656 16.193 1.00 50.69 322 TRP A C 1
ATOM 2612 O O . TRP A 1 322 ? 8.002 50.205 17.260 1.00 50.69 322 TRP A O 1
ATOM 2622 N N . ASP A 1 323 ? 7.385 48.986 15.469 1.00 48.66 323 ASP A N 1
ATOM 2623 C CA . ASP A 1 323 ? 6.026 48.679 15.909 1.00 48.66 323 ASP A CA 1
ATOM 2624 C C . ASP A 1 323 ? 6.004 47.280 16.560 1.00 48.66 323 ASP A C 1
ATOM 2626 O O . ASP A 1 323 ? 6.735 46.370 16.154 1.00 48.66 323 ASP A O 1
ATOM 2630 N N . PHE A 1 324 ? 5.167 47.100 17.588 1.00 47.53 324 PHE A N 1
ATOM 2631 C CA . PHE A 1 324 ? 5.077 45.866 18.382 1.00 47.53 324 PHE A CA 1
ATOM 2632 C C . PHE A 1 324 ? 3.646 45.328 18.396 1.00 47.53 324 PHE A C 1
ATOM 2634 O O . PHE A 1 324 ? 2.694 46.088 18.584 1.00 47.53 324 PHE A O 1
ATOM 2641 N N . GLY A 1 325 ? 3.493 44.012 18.248 1.00 51.31 325 GLY A N 1
ATOM 2642 C CA . GLY A 1 325 ? 2.201 43.334 18.306 1.00 51.31 325 GLY A CA 1
ATOM 2643 C C . GLY A 1 325 ? 2.270 41.985 19.016 1.00 51.31 325 GLY A C 1
ATOM 2644 O O . GLY A 1 325 ? 3.336 41.382 19.156 1.00 51.31 325 GLY A O 1
ATOM 2645 N N . SER A 1 326 ? 1.114 41.512 19.483 1.00 47.25 326 SER A N 1
ATOM 2646 C CA . SER A 1 326 ? 0.957 40.154 19.999 1.00 47.25 326 SER A CA 1
ATOM 2647 C C . SER A 1 326 ? -0.344 39.515 19.520 1.00 47.25 326 SER A C 1
ATOM 2649 O O . SER A 1 326 ? -1.372 40.180 19.391 1.00 47.25 326 SER A O 1
ATOM 2651 N N . ILE A 1 327 ? -0.292 38.213 19.237 1.00 49.75 327 ILE A N 1
ATOM 2652 C CA . ILE A 1 327 ? -1.439 37.388 18.835 1.00 49.75 327 ILE A CA 1
ATOM 2653 C C . ILE A 1 327 ? -1.448 36.129 19.710 1.00 49.75 327 ILE A C 1
ATOM 2655 O O . ILE A 1 327 ? -0.401 35.512 19.909 1.00 49.75 327 ILE A O 1
ATOM 2659 N N . GLY A 1 328 ? -2.624 35.742 20.214 1.00 45.12 328 GLY A N 1
ATOM 2660 C CA . GLY A 1 328 ? -2.827 34.491 20.952 1.00 45.12 328 GLY A CA 1
ATOM 2661 C C . GLY A 1 328 ? -4.170 33.837 20.620 1.00 45.12 328 GLY A C 1
ATOM 2662 O O . GLY A 1 328 ? -5.173 34.526 20.410 1.00 45.12 328 GLY A O 1
ATOM 2663 N N . THR A 1 329 ? -4.196 32.507 20.540 1.00 40.19 329 THR A N 1
ATOM 2664 C CA . THR A 1 329 ? -5.360 31.711 20.123 1.00 40.19 329 THR A CA 1
ATOM 2665 C C . THR A 1 329 ? -6.224 31.264 21.319 1.00 40.19 329 THR A C 1
ATOM 2667 O O . THR A 1 329 ? -5.801 30.502 22.173 1.00 40.19 329 THR A O 1
ATOM 2670 N N . TYR A 1 330 ? -7.476 31.745 21.333 1.00 33.78 330 TYR A N 1
ATOM 2671 C CA . TYR A 1 330 ? -8.664 31.341 22.118 1.00 33.78 330 TYR A CA 1
ATOM 2672 C C . TYR A 1 330 ? -8.743 31.488 23.666 1.00 33.78 330 TYR A C 1
ATOM 2674 O O . TYR A 1 330 ? -7.877 31.126 24.444 1.00 33.78 330 TYR A O 1
ATOM 2682 N N . ARG A 1 331 ? -9.914 32.033 24.068 1.00 32.84 331 ARG A N 1
ATOM 2683 C CA . ARG A 1 331 ? -10.517 32.305 25.399 1.00 32.84 331 ARG A CA 1
ATOM 2684 C C . ARG A 1 331 ? -9.573 32.718 26.548 1.00 32.84 331 ARG A C 1
ATOM 2686 O O . ARG A 1 331 ? -9.122 31.908 27.341 1.00 32.84 331 ARG A O 1
ATOM 2693 N N . GLN A 1 332 ? -9.527 34.042 26.748 1.00 31.95 332 GLN A N 1
ATOM 2694 C CA . GLN A 1 332 ? -9.006 34.775 27.916 1.00 31.95 332 GLN A CA 1
ATOM 2695 C C . GLN A 1 332 ? -7.480 34.926 28.022 1.00 31.95 332 GLN A C 1
ATOM 2697 O O . GLN A 1 332 ? -6.900 34.694 29.075 1.00 31.95 332 GLN A O 1
ATOM 2702 N N . ILE A 1 333 ? -6.858 35.531 27.008 1.00 31.91 333 ILE A N 1
ATOM 2703 C CA . ILE A 1 333 ? -5.618 36.312 27.194 1.00 31.91 333 ILE A CA 1
ATOM 2704 C C . ILE A 1 333 ? -5.932 37.808 27.027 1.00 31.91 333 ILE A C 1
ATOM 2706 O O . ILE A 1 333 ? -5.352 38.540 26.244 1.00 31.91 333 ILE A O 1
ATOM 2710 N N . LEU A 1 334 ? -6.916 38.268 27.801 1.00 29.38 334 LEU A N 1
ATOM 2711 C CA . LEU A 1 334 ? -6.896 39.613 28.392 1.00 29.38 334 LEU A CA 1
ATOM 2712 C C . LEU A 1 334 ? -6.648 39.518 29.910 1.00 29.38 334 LEU A C 1
ATOM 2714 O O . LEU A 1 334 ? -6.733 40.501 30.635 1.00 29.38 334 LEU A O 1
ATOM 2718 N N . ILE A 1 335 ? -6.330 38.318 30.410 1.00 30.34 335 ILE A N 1
ATOM 2719 C CA . ILE A 1 335 ? -6.223 38.007 31.835 1.00 30.34 335 ILE A CA 1
ATOM 2720 C C . ILE A 1 335 ? -4.958 37.168 32.069 1.00 30.34 335 ILE A C 1
ATOM 2722 O O . ILE A 1 335 ? -5.016 36.010 32.451 1.00 30.34 335 ILE A O 1
ATOM 2726 N N . SER A 1 336 ? -3.794 37.768 31.832 1.00 30.84 336 SER A N 1
ATOM 2727 C CA . SER A 1 336 ? -2.544 37.350 32.499 1.00 30.84 336 SER A CA 1
ATOM 2728 C C . SER A 1 336 ? -1.489 38.462 32.590 1.00 30.84 336 SER A C 1
ATOM 2730 O O . SER A 1 336 ? -0.484 38.285 33.266 1.00 30.84 336 SER A O 1
ATOM 2732 N N . LEU A 1 337 ? -1.744 39.635 31.998 1.00 30.94 337 LEU A N 1
ATOM 2733 C CA . LEU A 1 337 ? -0.981 40.872 32.238 1.00 30.94 337 LEU A CA 1
ATOM 2734 C C . LEU A 1 337 ? -1.818 41.985 32.906 1.00 30.94 337 LEU A C 1
ATOM 2736 O O . LEU A 1 337 ? -1.278 43.016 33.279 1.00 30.94 337 LEU A O 1
ATOM 2740 N N . PHE A 1 338 ? -3.121 41.761 33.129 1.00 32.72 338 PHE A N 1
ATOM 2741 C CA . PHE A 1 338 ? -4.068 42.770 33.643 1.00 32.72 338 PHE A CA 1
ATOM 2742 C C . PHE A 1 338 ? -4.798 42.376 34.936 1.00 32.72 338 PHE A C 1
ATOM 2744 O O . PHE A 1 338 ? -5.761 43.025 35.336 1.00 32.72 338 PHE A O 1
ATOM 2751 N N . ARG A 1 339 ? -4.369 41.323 35.642 1.00 27.89 339 ARG A N 1
ATOM 2752 C CA . ARG A 1 339 ? -5.134 40.796 36.786 1.00 27.89 339 ARG A CA 1
ATOM 2753 C C . ARG A 1 339 ? -4.792 41.420 38.143 1.00 27.89 339 ARG A C 1
ATOM 2755 O O . ARG A 1 339 ? -4.864 40.721 39.142 1.00 27.89 339 ARG A O 1
ATOM 2762 N N . TRP A 1 340 ? -4.465 42.714 38.173 1.00 29.61 340 TRP A N 1
ATOM 2763 C CA . TRP A 1 340 ? -4.440 43.536 39.399 1.00 29.61 340 TRP A CA 1
ATOM 2764 C C . TRP A 1 340 ? -5.017 44.952 39.211 1.00 29.61 340 TRP A C 1
ATOM 2766 O O . TRP A 1 340 ? -4.759 45.832 40.026 1.00 29.61 340 TRP A O 1
ATOM 2776 N N . LEU A 1 341 ? -5.851 45.188 38.191 1.00 25.34 341 LEU A N 1
ATOM 2777 C CA . LEU A 1 341 ? -6.675 46.400 38.117 1.00 25.34 341 LEU A CA 1
ATOM 2778 C C . LEU A 1 341 ? -8.101 46.041 37.668 1.00 25.34 341 LEU A C 1
ATOM 2780 O O . LEU A 1 341 ? -8.259 45.326 36.677 1.00 25.34 341 LEU A O 1
ATOM 2784 N N . PRO A 1 342 ? -9.154 46.501 38.372 1.00 23.42 342 PRO A N 1
ATOM 2785 C CA . PRO A 1 342 ? -10.510 46.416 37.853 1.00 23.42 342 PRO A CA 1
ATOM 2786 C C . PRO A 1 342 ? -10.619 47.276 36.589 1.00 23.42 342 PRO A C 1
ATOM 2788 O O . PRO A 1 342 ? -10.052 48.364 36.508 1.00 23.42 342 PRO A O 1
ATOM 2791 N N . VAL A 1 343 ? -11.357 46.771 35.602 1.00 30.36 343 VAL A N 1
ATOM 2792 C CA . VAL A 1 343 ? -11.664 47.469 34.350 1.00 30.36 343 VAL A CA 1
ATOM 2793 C C . VAL A 1 343 ? -12.383 48.782 34.676 1.00 30.36 343 VAL A C 1
ATOM 2795 O O . VAL A 1 343 ? -13.540 48.768 35.090 1.00 30.36 343 VAL A O 1
ATOM 2798 N N . VAL A 1 344 ? -11.700 49.912 34.488 1.00 23.12 344 VAL A N 1
ATOM 2799 C CA . VAL A 1 344 ? -12.283 51.260 34.518 1.00 23.12 344 VAL A CA 1
ATOM 2800 C C . VAL A 1 344 ? -11.792 52.008 33.267 1.00 23.12 344 VAL A C 1
ATOM 2802 O O . VAL A 1 344 ? -10.612 51.886 32.930 1.00 23.12 344 VAL A O 1
ATOM 2805 N N . PRO A 1 345 ? -12.662 52.739 32.540 1.00 25.67 345 PRO A N 1
ATOM 2806 C CA . PRO A 1 345 ? -12.277 53.492 31.346 1.00 25.67 345 PRO A CA 1
ATOM 2807 C C . PRO A 1 345 ? -11.191 54.524 31.665 1.00 25.67 345 PRO A C 1
ATOM 2809 O O . PRO A 1 345 ? -11.131 55.025 32.784 1.00 25.67 345 PRO A O 1
ATOM 2812 N N . LEU A 1 346 ? -10.369 54.848 30.662 1.00 30.89 346 LEU A N 1
ATOM 2813 C CA . LEU A 1 346 ? -9.285 55.841 30.660 1.00 30.89 346 LEU A CA 1
ATOM 2814 C C . LEU A 1 346 ? -9.669 57.184 31.321 1.00 30.89 346 LEU A C 1
ATOM 2816 O O . LEU A 1 346 ? -9.996 58.145 30.637 1.00 30.89 346 LEU A O 1
ATOM 2820 N N . GLN A 1 347 ? -9.606 57.257 32.649 1.00 27.56 347 GLN A N 1
ATOM 2821 C CA . GLN A 1 347 ? -9.609 58.472 33.465 1.00 27.56 347 GLN A CA 1
ATOM 2822 C C . GLN A 1 347 ? -9.098 58.094 34.867 1.00 27.56 347 GLN A C 1
ATOM 2824 O O . GLN A 1 347 ? -9.868 57.808 35.777 1.00 27.56 347 GLN A O 1
ATOM 2829 N N . GLY A 1 348 ? -7.772 58.055 35.033 1.00 32.88 348 GLY A N 1
ATOM 2830 C CA . GLY A 1 348 ? -7.130 57.925 36.348 1.00 32.88 348 GLY A CA 1
ATOM 2831 C C . GLY A 1 348 ? -6.141 56.767 36.465 1.00 32.88 348 GLY A C 1
ATOM 2832 O O . GLY A 1 348 ? -6.424 55.766 37.113 1.00 32.88 348 GLY A O 1
ATOM 2833 N N . LEU A 1 349 ? -4.951 56.923 35.883 1.00 31.52 349 LEU A N 1
ATOM 2834 C CA . LEU A 1 349 ? -3.792 56.076 36.185 1.00 31.52 349 LEU A CA 1
ATOM 2835 C C . LEU A 1 349 ? -3.006 56.704 37.348 1.00 31.52 349 LEU A C 1
ATOM 2837 O O . LEU A 1 349 ? -2.681 57.891 37.296 1.00 31.52 349 LEU A O 1
ATOM 2841 N N . ARG A 1 350 ? -2.671 55.920 38.384 1.00 32.38 350 ARG A N 1
ATOM 2842 C CA . ARG A 1 350 ? -1.593 56.270 39.326 1.00 32.38 350 ARG A CA 1
ATOM 2843 C C . ARG A 1 350 ? -0.253 55.814 38.736 1.00 32.38 350 ARG A C 1
ATOM 2845 O O . ARG A 1 350 ? -0.107 54.667 38.330 1.00 32.38 350 ARG A O 1
ATOM 2852 N N . LEU A 1 351 ? 0.694 56.747 38.693 1.00 36.62 351 LEU A N 1
ATOM 2853 C CA . LEU A 1 351 ? 1.935 56.773 37.901 1.00 36.62 351 LEU A CA 1
ATOM 2854 C C . LEU A 1 351 ? 3.125 55.961 38.465 1.00 36.62 351 LEU A C 1
ATOM 2856 O O . LEU A 1 351 ? 4.251 56.149 38.021 1.00 36.62 351 LEU A O 1
ATOM 2860 N N . GLU A 1 352 ? 2.931 55.070 39.437 1.00 36.59 352 GLU A N 1
ATOM 2861 C CA . GLU A 1 352 ? 4.049 54.612 40.287 1.00 36.59 352 GLU A CA 1
ATOM 2862 C C . GLU A 1 352 ? 4.832 53.384 39.767 1.00 36.59 352 GLU A C 1
ATOM 2864 O O . GLU A 1 352 ? 5.917 53.115 40.268 1.00 36.59 352 GLU A O 1
ATOM 2869 N N . LEU A 1 353 ? 4.351 52.666 38.741 1.00 38.84 353 LEU A N 1
ATOM 2870 C CA . LEU A 1 353 ? 5.037 51.477 38.181 1.00 38.84 353 LEU A CA 1
ATOM 2871 C C . LEU A 1 353 ? 5.442 51.606 36.701 1.00 38.84 353 LEU A C 1
ATOM 2873 O O . LEU A 1 35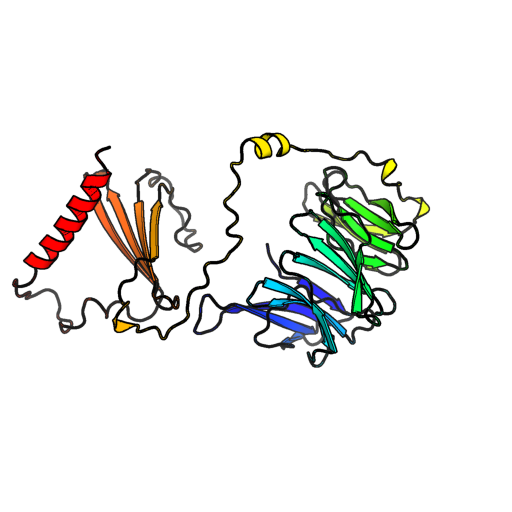3 ? 6.065 50.703 36.146 1.00 38.84 353 LEU A O 1
ATOM 2877 N N . LEU A 1 354 ? 5.143 52.747 36.076 1.00 37.84 354 LEU A N 1
ATOM 2878 C CA . LEU A 1 354 ? 5.592 53.089 34.721 1.00 37.84 354 LEU A CA 1
ATOM 2879 C C . LEU A 1 354 ? 7.132 53.032 34.539 1.00 37.84 354 LEU A C 1
ATOM 2881 O O . LEU A 1 354 ? 7.571 52.568 33.490 1.00 37.84 354 LEU A O 1
ATOM 2885 N N . PRO A 1 355 ? 7.963 53.439 35.526 1.00 37.84 355 PRO A N 1
ATOM 2886 C CA . PRO A 1 355 ? 9.421 53.480 35.354 1.00 37.84 355 PRO A CA 1
ATOM 2887 C C . PRO A 1 355 ? 10.072 52.100 35.190 1.00 37.84 355 PRO A C 1
ATOM 2889 O O . PRO A 1 355 ? 10.942 51.931 34.347 1.00 37.84 355 PRO A O 1
ATOM 2892 N N . ILE A 1 356 ? 9.606 51.094 35.936 1.00 43.38 356 ILE A N 1
ATOM 2893 C CA . ILE A 1 356 ? 10.156 49.726 35.889 1.00 43.38 356 ILE A CA 1
ATOM 2894 C C . ILE A 1 356 ? 9.851 49.069 34.535 1.00 43.38 356 ILE A C 1
ATOM 2896 O O . ILE A 1 356 ? 10.653 48.312 33.994 1.00 43.38 356 ILE A O 1
ATOM 2900 N N . PHE A 1 357 ? 8.685 49.378 33.967 1.00 39.62 357 PHE A N 1
ATOM 2901 C CA . PHE A 1 357 ? 8.286 48.873 32.657 1.00 39.62 357 PHE A CA 1
ATOM 2902 C C . PHE A 1 357 ? 9.129 49.484 31.528 1.00 39.62 357 PHE A C 1
ATOM 2904 O O . PHE A 1 357 ? 9.490 48.782 30.587 1.00 39.62 357 PHE A O 1
ATOM 2911 N N . ILE A 1 358 ? 9.487 50.767 31.654 1.00 45.41 358 ILE A N 1
ATOM 2912 C CA . ILE A 1 358 ? 10.407 51.451 30.736 1.00 45.41 358 ILE A CA 1
ATOM 2913 C C . ILE A 1 358 ? 11.815 50.847 30.844 1.00 45.41 358 ILE A C 1
ATOM 2915 O O . ILE A 1 358 ? 12.407 50.553 29.815 1.00 45.41 358 ILE A O 1
ATOM 2919 N N . GLU A 1 359 ? 12.311 50.552 32.051 1.00 43.91 359 GLU A N 1
ATOM 2920 C CA . GLU A 1 359 ? 13.642 49.946 32.240 1.00 43.91 359 GLU A CA 1
ATOM 2921 C C . GLU A 1 359 ? 13.778 48.551 31.608 1.00 43.91 359 GLU A C 1
ATOM 2923 O O . GLU A 1 359 ? 14.805 48.238 31.008 1.00 43.91 359 GLU A O 1
ATOM 2928 N N . ILE A 1 360 ? 12.747 47.705 31.705 1.00 46.00 360 ILE A N 1
ATOM 2929 C CA . ILE A 1 360 ? 12.762 46.371 31.080 1.00 46.00 360 ILE A CA 1
ATOM 2930 C C . ILE A 1 360 ? 12.725 46.492 29.552 1.00 46.00 360 ILE A C 1
ATOM 2932 O O . ILE A 1 360 ? 13.424 45.754 28.856 1.00 46.00 360 ILE A O 1
ATOM 2936 N N . LEU A 1 361 ? 11.930 47.428 29.028 1.00 44.19 361 LEU A N 1
ATOM 2937 C CA . LEU A 1 361 ? 11.843 47.680 27.593 1.00 44.19 361 LEU A CA 1
ATOM 2938 C C . LEU A 1 361 ? 13.166 48.245 27.052 1.00 44.19 361 LEU A C 1
ATOM 2940 O O . LEU A 1 361 ? 13.651 47.766 26.031 1.00 44.19 361 LEU A O 1
ATOM 2944 N N . ASP A 1 362 ? 13.793 49.175 27.776 1.00 44.56 362 ASP A N 1
ATOM 2945 C CA . ASP A 1 362 ? 15.109 49.736 27.451 1.00 44.56 362 ASP A CA 1
ATOM 2946 C C . ASP A 1 362 ? 16.213 48.674 27.490 1.00 44.56 362 ASP A C 1
ATOM 2948 O O . ASP A 1 362 ? 17.086 48.658 26.621 1.00 44.56 362 ASP A O 1
ATOM 2952 N N . TRP A 1 363 ? 16.162 47.740 28.445 1.00 54.28 363 TRP A N 1
ATOM 2953 C CA . TRP A 1 363 ? 17.109 46.625 28.503 1.00 54.28 363 TRP A CA 1
ATOM 2954 C C . TRP A 1 363 ? 16.978 45.697 27.288 1.00 54.28 363 TRP A C 1
ATOM 2956 O O . TRP A 1 363 ? 17.984 45.306 26.695 1.00 54.28 363 TRP A O 1
ATOM 2966 N N . ILE A 1 364 ? 15.747 45.397 26.861 1.00 46.03 364 ILE A N 1
ATOM 2967 C CA . ILE A 1 364 ? 15.481 44.605 25.650 1.00 46.03 364 ILE A CA 1
ATOM 2968 C C . ILE A 1 364 ? 15.937 45.365 24.393 1.00 46.03 364 ILE A C 1
ATOM 2970 O O . ILE A 1 364 ? 16.559 44.767 23.515 1.00 46.03 364 ILE A O 1
ATOM 2974 N N . ILE A 1 365 ? 15.700 46.680 24.319 1.00 44.94 365 ILE A N 1
ATOM 2975 C CA . ILE A 1 365 ? 16.157 47.543 23.218 1.00 44.94 365 ILE A CA 1
ATOM 2976 C C . ILE A 1 365 ? 17.689 47.541 23.120 1.00 44.94 365 ILE A C 1
ATOM 2978 O O . ILE A 1 365 ? 18.223 47.316 22.034 1.00 44.94 365 ILE A O 1
ATOM 2982 N N . GLN A 1 366 ? 18.407 47.732 24.232 1.00 47.66 366 GLN A N 1
ATOM 2983 C CA . GLN A 1 366 ? 19.876 47.710 24.255 1.00 47.66 366 GLN A CA 1
ATOM 2984 C C . GLN A 1 366 ? 20.438 46.334 23.895 1.00 47.66 366 GLN A C 1
ATOM 2986 O O . GLN A 1 366 ? 21.414 46.233 23.149 1.00 47.66 366 GLN A O 1
ATOM 2991 N N . PHE A 1 367 ? 19.802 45.268 24.381 1.00 50.22 367 PHE A N 1
ATOM 2992 C CA . PHE A 1 367 ? 20.175 43.902 24.042 1.00 50.22 367 PHE A CA 1
ATOM 2993 C C . PHE A 1 367 ? 20.027 43.650 22.536 1.00 50.22 367 PHE A C 1
ATOM 2995 O O . PHE A 1 367 ? 20.971 43.180 21.911 1.00 50.22 367 PHE A O 1
ATOM 3002 N N . ILE A 1 368 ? 18.913 44.048 21.918 1.00 44.34 368 ILE A N 1
ATOM 3003 C CA . ILE A 1 368 ? 18.681 43.879 20.473 1.00 44.34 368 ILE A CA 1
ATOM 3004 C C . ILE A 1 368 ? 19.631 44.757 19.639 1.00 44.34 368 ILE A C 1
ATOM 3006 O O . ILE A 1 368 ? 20.203 44.281 18.659 1.00 44.34 368 ILE A O 1
ATOM 3010 N N . GLN A 1 369 ? 19.868 46.009 20.043 1.00 42.91 369 GLN A N 1
ATOM 3011 C CA . GLN A 1 369 ? 20.820 46.902 19.367 1.00 42.91 369 GLN A CA 1
ATOM 3012 C C . GLN A 1 369 ? 22.255 46.358 19.387 1.00 42.91 369 GLN A C 1
ATOM 3014 O O . GLN A 1 369 ? 22.993 46.556 18.423 1.00 42.91 369 GLN A O 1
ATOM 3019 N N . SER A 1 370 ? 22.641 45.620 20.433 1.00 45.41 370 SER A N 1
ATOM 3020 C CA . SER A 1 370 ? 23.973 45.008 20.530 1.00 45.41 370 SER A CA 1
ATOM 3021 C C . SER A 1 370 ? 24.240 43.922 19.477 1.00 45.41 370 SER A C 1
ATOM 3023 O O . SER A 1 370 ? 25.398 43.661 19.158 1.00 45.41 370 SER A O 1
ATOM 3025 N N . PHE A 1 371 ? 23.189 43.346 18.878 1.00 41.06 371 PHE A N 1
ATOM 3026 C CA . PHE A 1 371 ? 23.295 42.350 17.805 1.00 41.06 371 PHE A CA 1
ATOM 3027 C C . PHE A 1 371 ? 23.184 42.943 16.390 1.00 41.06 371 PHE A C 1
ATOM 3029 O O . PHE A 1 371 ? 23.454 42.234 15.426 1.00 41.06 371 PHE A O 1
ATOM 3036 N N . LEU A 1 372 ? 22.812 44.222 16.244 1.00 38.91 372 LEU A N 1
ATOM 3037 C CA . LEU A 1 372 ? 22.591 44.882 14.945 1.00 38.91 372 LEU A CA 1
ATOM 3038 C C . LEU A 1 372 ? 23.778 45.751 14.469 1.00 38.91 372 LEU A C 1
ATOM 3040 O O . LEU A 1 372 ? 23.677 46.371 13.414 1.00 38.91 372 LEU A O 1
ATOM 3044 N N . ILE A 1 373 ? 24.892 45.812 15.219 1.00 39.50 373 ILE A N 1
ATOM 3045 C CA . ILE A 1 373 ? 26.087 46.634 14.901 1.00 39.50 373 ILE A CA 1
ATOM 3046 C C . ILE A 1 373 ? 27.294 45.770 14.449 1.00 39.50 373 ILE A C 1
ATOM 3048 O O . ILE A 1 373 ? 28.448 46.150 14.634 1.00 39.50 373 ILE A O 1
ATOM 3052 N N . ILE A 1 374 ? 27.068 44.611 13.821 1.00 33.56 374 ILE A N 1
ATOM 3053 C CA . ILE A 1 374 ? 28.124 43.882 13.083 1.00 33.56 374 ILE A CA 1
ATOM 3054 C C . ILE A 1 374 ? 27.696 43.677 11.638 1.00 33.56 374 ILE A C 1
ATOM 3056 O O . ILE A 1 374 ? 26.569 43.172 11.436 1.00 33.56 374 ILE A O 1
#

pLDDT: mean 74.83, std 24.52, range [23.12, 98.62]